Protein AF-X5KBR1-F1 (afdb_monomer_lite)

Foldseek 3Di:
DDDDDDDPDPPPPPPPLDDADADPLQDQFFFLVRQAQFKKWFADDSNHRFKIWIWHWHQQQVPQGTKTWTDAIWGDDPNAIEGDDDPCPDDTDMDRDLDGGRRIGTDDPVNCVVRVHDGGDPCVVVRDDPDDPLVVLLVNLVVCLVSLNLVVSLVSLVVCVVVPVDDLSSLLSNLSSCVSVVVLVSSLVSLVVCVVVVVLLPLSSLLSNLSSCLSVVVLVSLVVSLVSLLPDPDVVSNLSSLLSSLVSCLVVVVLVVSVVSLVVSCVSVVNDDDPSNVSSVVSNVVSVVVD

Organism: NCBI:txid1117645

Sequence (291 aa):
MIKNIIFFATLIGVSLNGQIKLPEDIIFNKNAVDAENHWVIIKPKDTDTDKATLGFVYYDESGGGYSFRYGGELSYSNNELQVLPLDNKGSMMITRIGNFSPFLAILSDQRLKDLKIDVVPSWLKGYSLNLSENEAKLRRASSLNGANRPDLALEILQKLYDKGYRTKDVYFELMFSYNALKQYTNASRIGKEAIAKGFSNNELIVKEAAYTAVHTEDWKTAEELAKLAFDFKNQKNKNEILYNLVYMYFSKGKYDEASKWIEISKNKMGGDTEKTFRNLDAIQAEIIKKK

InterPro domains:
  IPR011990 Tetratricopeptide-like helical domain superfamily [G3DSA:1.25.40.10] (122-281)
  IPR011990 Tetratricopeptide-like helical domain superfamily [SSF48452] (170-263)

Structure (mmCIF, N/CA/C/O backbone):
data_AF-X5KBR1-F1
#
_entry.id   AF-X5KBR1-F1
#
loop_
_atom_site.group_PDB
_atom_site.id
_atom_site.type_symbol
_atom_site.label_atom_id
_atom_site.label_alt_id
_atom_site.label_comp_id
_atom_site.label_asym_id
_atom_site.label_entity_id
_atom_site.label_seq_id
_atom_site.pdbx_PDB_ins_code
_atom_site.Cartn_x
_atom_site.Cartn_y
_atom_site.Cartn_z
_atom_site.occupancy
_atom_site.B_iso_or_equiv
_atom_site.auth_seq_id
_atom_site.auth_comp_id
_atom_site.auth_asym_id
_atom_site.auth_atom_id
_atom_site.pdbx_PDB_model_num
ATOM 1 N N . MET A 1 1 ? 42.236 -23.364 66.872 1.00 40.84 1 MET A N 1
ATOM 2 C CA . MET A 1 1 ? 41.781 -22.177 66.114 1.00 40.84 1 MET A CA 1
ATOM 3 C C . MET A 1 1 ? 40.591 -22.582 65.258 1.00 40.84 1 MET A C 1
ATOM 5 O O . MET A 1 1 ? 40.785 -23.177 64.208 1.00 40.84 1 MET A O 1
ATOM 9 N N . ILE A 1 2 ? 39.370 -22.344 65.738 1.00 35.28 2 ILE A N 1
ATOM 10 C CA . ILE A 1 2 ? 38.137 -22.622 64.989 1.00 35.28 2 ILE A CA 1
ATOM 11 C C . ILE A 1 2 ? 37.828 -21.365 64.171 1.00 35.28 2 ILE A C 1
ATOM 13 O O . ILE A 1 2 ? 37.595 -20.301 64.740 1.00 35.28 2 ILE A O 1
ATOM 17 N N . LYS A 1 3 ? 37.911 -21.461 62.839 1.00 39.44 3 LYS A N 1
ATOM 18 C CA . LYS A 1 3 ? 37.507 -20.385 61.926 1.00 39.44 3 LYS A CA 1
ATOM 19 C C . LYS A 1 3 ? 35.984 -20.418 61.795 1.00 39.44 3 LYS A C 1
ATOM 21 O O . LYS A 1 3 ? 35.447 -21.301 61.135 1.00 39.44 3 LYS A O 1
ATOM 26 N N . ASN A 1 4 ? 35.308 -19.454 62.414 1.00 40.56 4 ASN A N 1
ATOM 27 C CA . ASN A 1 4 ? 33.897 -19.182 62.155 1.00 40.56 4 ASN A CA 1
ATOM 28 C C . ASN A 1 4 ? 33.755 -18.643 60.726 1.00 40.56 4 ASN A C 1
ATOM 30 O O . ASN A 1 4 ? 34.244 -17.557 60.418 1.00 40.56 4 ASN A O 1
ATOM 34 N N . ILE A 1 5 ? 33.103 -19.409 59.854 1.00 49.97 5 ILE A N 1
ATOM 35 C CA . ILE A 1 5 ? 32.672 -18.940 58.537 1.00 49.97 5 ILE A CA 1
ATOM 36 C C . ILE A 1 5 ? 31.296 -18.302 58.732 1.00 49.97 5 ILE A C 1
ATOM 38 O O . ILE A 1 5 ? 30.312 -18.992 58.985 1.00 49.97 5 ILE A O 1
ATOM 42 N N . ILE A 1 6 ? 31.244 -16.973 58.661 1.00 46.69 6 ILE A N 1
ATOM 43 C CA . ILE A 1 6 ? 29.997 -16.206 58.635 1.00 46.69 6 ILE A CA 1
ATOM 44 C C . ILE A 1 6 ? 29.472 -16.255 57.201 1.00 46.69 6 ILE A C 1
ATOM 46 O O . ILE A 1 6 ? 30.112 -15.742 56.283 1.00 46.69 6 ILE A O 1
ATOM 50 N N . PHE A 1 7 ? 28.316 -16.884 57.005 1.00 37.41 7 PHE A N 1
ATOM 51 C CA . PHE A 1 7 ? 27.615 -16.885 55.725 1.00 37.41 7 PHE A CA 1
ATOM 52 C C . PHE A 1 7 ? 26.791 -15.593 55.624 1.00 37.41 7 PHE A C 1
ATOM 54 O O . PHE A 1 7 ? 25.766 -15.446 56.287 1.00 37.41 7 PHE A O 1
ATOM 61 N N . PHE A 1 8 ? 27.256 -14.631 54.826 1.00 42.78 8 PHE A N 1
ATOM 62 C CA . PHE A 1 8 ? 26.463 -13.461 54.451 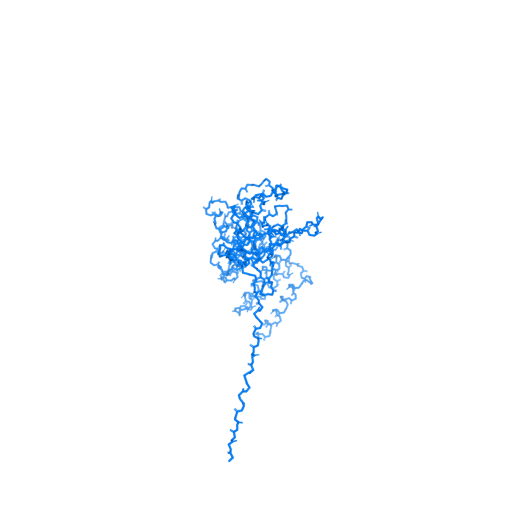1.00 42.78 8 PHE A CA 1
ATOM 63 C C . PHE A 1 8 ? 25.452 -13.891 53.382 1.00 42.78 8 PHE A C 1
ATOM 65 O O . PHE A 1 8 ? 25.801 -14.051 52.214 1.00 42.78 8 PHE A O 1
ATOM 72 N N . ALA A 1 9 ? 24.200 -14.111 53.781 1.00 43.16 9 ALA A N 1
ATOM 73 C CA . ALA A 1 9 ? 23.096 -14.251 52.842 1.00 43.16 9 ALA A CA 1
ATOM 74 C C . ALA A 1 9 ? 22.691 -12.851 52.359 1.00 43.16 9 ALA A C 1
ATOM 76 O O . ALA A 1 9 ? 21.948 -12.134 53.027 1.00 43.16 9 ALA A O 1
ATOM 77 N N . THR A 1 10 ? 23.211 -12.433 51.208 1.00 46.78 10 THR A N 1
ATOM 78 C CA . THR A 1 10 ? 22.719 -11.254 50.495 1.00 46.78 10 THR A CA 1
ATOM 79 C C . THR A 1 10 ? 21.319 -11.559 49.966 1.00 46.78 10 THR A C 1
ATOM 81 O O . THR A 1 10 ? 21.154 -12.319 49.013 1.00 46.78 10 THR A O 1
ATOM 84 N N . LEU A 1 11 ? 20.295 -10.969 50.589 1.00 40.78 11 LEU A N 1
ATOM 85 C CA . LEU A 1 11 ? 18.950 -10.914 50.024 1.00 40.78 11 LEU A CA 1
ATOM 86 C C . LEU A 1 11 ? 19.013 -10.040 48.763 1.00 40.78 11 LEU A C 1
ATOM 88 O O . LEU A 1 11 ? 19.054 -8.813 48.843 1.00 40.78 11 LEU A O 1
ATOM 92 N N . ILE A 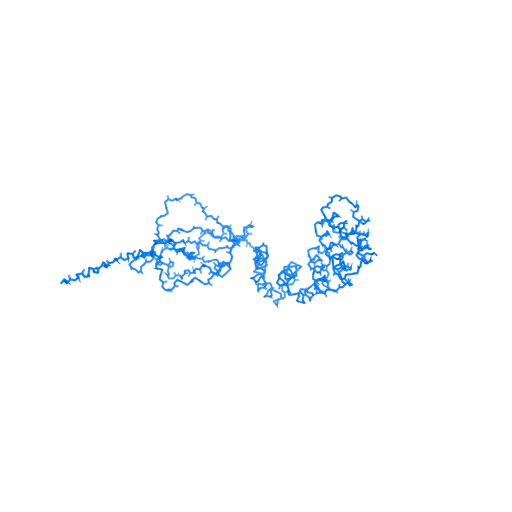1 12 ? 19.056 -10.666 47.589 1.00 49.50 12 ILE A N 1
ATOM 93 C CA . ILE A 1 12 ? 18.838 -9.965 46.324 1.00 49.50 12 ILE A CA 1
ATOM 94 C C . ILE A 1 12 ? 17.336 -9.689 46.255 1.00 49.50 12 ILE A C 1
ATOM 96 O O . ILE A 1 12 ? 16.542 -10.572 45.935 1.00 49.50 12 ILE A O 1
ATOM 100 N N . GLY A 1 13 ? 16.938 -8.471 46.621 1.00 41.31 13 GLY A N 1
ATOM 101 C CA . GLY A 1 13 ? 15.584 -7.986 46.392 1.00 41.31 13 GLY A CA 1
ATOM 102 C C . GLY A 1 13 ? 15.345 -7.876 44.892 1.00 41.31 13 GLY A C 1
ATOM 103 O O . GLY A 1 13 ? 15.750 -6.900 44.268 1.00 41.31 13 GLY A O 1
ATOM 104 N N . VAL A 1 14 ? 14.710 -8.886 44.301 1.00 47.81 14 VAL A N 1
ATOM 105 C CA . VAL A 1 14 ? 14.185 -8.785 42.940 1.00 47.81 14 VAL A CA 1
ATOM 106 C C . VAL A 1 14 ? 12.942 -7.908 43.028 1.00 47.81 14 VAL A C 1
ATOM 108 O O . VAL A 1 14 ? 11.886 -8.354 43.473 1.00 47.81 14 VAL A O 1
ATOM 111 N N . SER A 1 15 ? 13.067 -6.636 42.654 1.00 44.09 15 SER A N 1
ATOM 112 C CA . SER A 1 15 ? 11.904 -5.789 42.411 1.00 44.09 15 SER A CA 1
ATOM 113 C C . SER A 1 15 ? 11.154 -6.370 41.212 1.00 44.09 15 SER A C 1
ATOM 115 O O . SER A 1 15 ? 11.581 -6.220 40.066 1.00 44.09 15 SER A O 1
ATOM 117 N N . LEU A 1 16 ? 10.060 -7.083 41.473 1.00 47.78 16 LEU A N 1
ATOM 118 C CA . LEU A 1 16 ? 9.104 -7.460 40.441 1.00 47.78 16 LEU A CA 1
ATOM 119 C C . LEU A 1 16 ? 8.428 -6.171 39.966 1.00 47.78 16 LEU A C 1
ATOM 121 O O . LEU A 1 16 ? 7.440 -5.734 40.551 1.00 47.78 16 LEU A O 1
ATOM 125 N N . ASN A 1 17 ? 8.977 -5.541 38.928 1.00 49.69 17 ASN A N 1
ATOM 126 C CA . ASN A 1 17 ? 8.236 -4.548 38.158 1.00 49.69 17 ASN A CA 1
ATOM 127 C C . ASN A 1 17 ? 7.093 -5.304 37.473 1.00 49.69 17 ASN A C 1
ATOM 129 O O . ASN A 1 17 ? 7.298 -5.988 36.473 1.00 49.69 17 ASN A O 1
ATOM 133 N N . GLY A 1 18 ? 5.920 -5.299 38.102 1.00 56.41 18 GLY A N 1
ATOM 134 C CA . GLY A 1 18 ? 4.755 -6.015 37.608 1.00 56.41 18 GLY A CA 1
ATOM 135 C C . GLY A 1 18 ? 4.121 -5.259 36.451 1.00 56.41 18 GLY A C 1
ATOM 136 O O . GLY A 1 18 ? 3.624 -4.157 36.652 1.00 56.41 18 GLY A O 1
ATOM 137 N N . GLN A 1 19 ? 4.101 -5.870 35.269 1.00 68.06 19 GLN A N 1
ATOM 138 C CA . GLN A 1 19 ? 3.190 -5.487 34.193 1.00 68.06 19 GLN A CA 1
ATOM 139 C C . GLN A 1 19 ? 1.744 -5.613 34.691 1.00 68.06 19 GLN A C 1
ATOM 141 O O . GLN A 1 19 ? 1.431 -6.547 35.444 1.00 68.06 19 GLN A O 1
ATOM 146 N N . ILE A 1 20 ? 0.857 -4.711 34.261 1.00 77.06 20 ILE A N 1
ATOM 147 C CA . ILE A 1 20 ? -0.579 -4.856 34.525 1.00 77.06 20 ILE A CA 1
ATOM 148 C C . ILE A 1 20 ? -1.055 -6.259 34.103 1.00 77.06 20 ILE A C 1
ATOM 150 O O . ILE A 1 20 ? -0.896 -6.684 32.956 1.00 77.06 20 ILE A O 1
ATOM 154 N N . LYS A 1 21 ? -1.642 -7.007 35.043 1.00 83.25 21 LYS A N 1
ATOM 155 C CA . LYS A 1 21 ? -2.207 -8.336 34.774 1.00 83.25 21 LYS A CA 1
ATOM 156 C C . LYS A 1 21 ? -3.641 -8.191 34.296 1.00 83.25 21 LYS A C 1
ATOM 158 O O . LYS A 1 21 ? -4.534 -8.148 35.123 1.00 83.25 21 LYS A O 1
ATOM 163 N N . LEU A 1 22 ? -3.866 -8.099 32.993 1.00 88.19 22 LEU A N 1
ATOM 164 C CA . LEU A 1 22 ? -5.223 -8.059 32.439 1.00 88.19 22 LEU A CA 1
ATOM 165 C C . LEU A 1 22 ? -5.921 -9.434 32.539 1.00 88.19 22 LEU A C 1
ATOM 167 O O . LEU A 1 22 ? -5.233 -10.450 32.669 1.00 88.19 22 LEU A O 1
ATOM 171 N N . PRO A 1 23 ? -7.268 -9.483 32.480 1.00 88.75 23 PRO A N 1
ATOM 172 C CA . PRO A 1 23 ? -8.008 -10.741 32.394 1.00 88.75 23 PRO A CA 1
ATOM 173 C C . PRO A 1 23 ? -7.534 -11.637 31.242 1.00 88.75 23 PRO A C 1
ATOM 175 O O . PRO A 1 23 ? -7.169 -11.138 30.178 1.00 88.75 23 PRO A O 1
ATOM 178 N N . GLU A 1 24 ? -7.607 -12.958 31.421 1.00 88.44 24 GLU A N 1
ATOM 179 C CA . GLU A 1 24 ? -7.167 -13.936 30.410 1.00 88.44 24 GLU A CA 1
ATOM 180 C C . GLU A 1 24 ? -7.976 -13.871 29.101 1.00 88.44 24 GLU A C 1
ATOM 182 O O . GLU A 1 24 ? -7.464 -14.239 28.045 1.00 88.44 24 GLU A O 1
ATOM 187 N N . ASP A 1 25 ? -9.216 -13.367 29.140 1.00 90.00 25 ASP A N 1
ATOM 188 C CA . ASP A 1 25 ? -10.047 -13.148 27.949 1.00 90.00 25 ASP A CA 1
ATOM 189 C C . ASP A 1 25 ? -9.595 -11.947 27.096 1.00 90.00 25 ASP A C 1
ATOM 191 O O . ASP A 1 25 ? -10.073 -11.776 25.973 1.00 90.00 25 ASP A O 1
ATOM 195 N N . ILE A 1 26 ? -8.641 -11.138 27.575 1.00 92.88 26 ILE A N 1
ATOM 196 C CA . ILE A 1 26 ? -8.043 -10.035 26.815 1.00 92.88 26 ILE A CA 1
ATOM 197 C C . ILE A 1 26 ? -6.859 -10.552 25.989 1.00 92.88 26 ILE A C 1
ATOM 199 O O . ILE A 1 26 ? -5.713 -10.597 26.438 1.00 92.88 26 ILE A O 1
ATOM 203 N N . ILE A 1 27 ? -7.142 -10.924 24.739 1.00 94.31 27 ILE A N 1
ATOM 204 C CA . ILE A 1 27 ? -6.165 -11.540 23.833 1.00 94.31 27 ILE A CA 1
ATOM 205 C C . ILE A 1 27 ? -5.637 -10.516 22.819 1.00 94.31 27 ILE A C 1
ATOM 207 O O . ILE A 1 27 ? -6.359 -10.069 21.927 1.00 94.31 27 ILE A O 1
ATOM 211 N N . PHE A 1 28 ? -4.344 -10.191 22.905 1.00 94.69 28 PHE A N 1
ATOM 212 C CA . PHE A 1 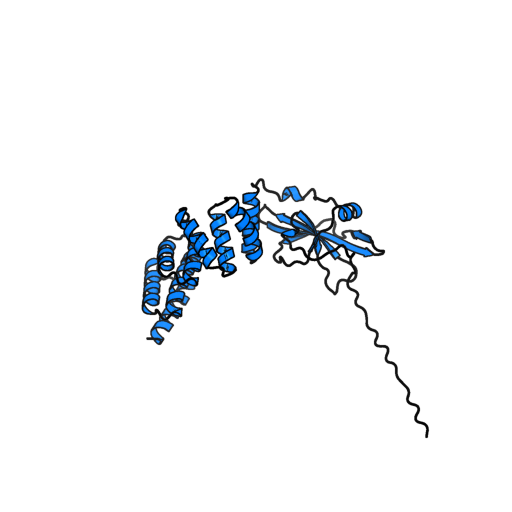28 ? -3.661 -9.270 21.987 1.00 94.69 28 PHE A CA 1
ATOM 213 C C . PHE A 1 28 ? -3.187 -9.975 20.714 1.00 94.69 28 PHE A C 1
ATOM 215 O O . PHE A 1 28 ? -2.007 -10.294 20.568 1.00 94.69 28 PHE A O 1
ATOM 222 N N . ASN A 1 29 ? -4.116 -10.247 19.801 1.00 94.69 29 ASN A N 1
ATOM 223 C CA . ASN A 1 29 ? -3.827 -10.902 18.522 1.00 94.69 29 ASN A CA 1
ATOM 224 C C . ASN A 1 29 ? -4.474 -10.215 17.312 1.00 94.69 29 ASN A C 1
ATOM 226 O O . ASN A 1 29 ? -4.453 -10.775 16.216 1.00 94.69 29 ASN A O 1
ATOM 230 N N . LYS A 1 30 ? -5.059 -9.027 17.500 1.00 95.94 30 LYS A N 1
ATOM 231 C CA . LYS A 1 30 ? -5.765 -8.286 16.452 1.00 95.94 30 LYS A CA 1
ATOM 232 C C . LYS A 1 30 ? -4.946 -7.103 15.973 1.00 95.94 30 LYS A C 1
ATOM 234 O O . LYS A 1 30 ? -4.289 -6.424 16.766 1.00 95.94 30 LYS A O 1
ATOM 239 N N . ASN A 1 31 ? -4.984 -6.861 14.669 1.00 94.25 31 ASN A N 1
ATOM 240 C CA . ASN A 1 31 ? -4.496 -5.624 14.070 1.00 94.25 31 ASN A CA 1
ATOM 241 C C . ASN A 1 31 ? -5.657 -4.627 13.865 1.00 94.25 31 ASN A C 1
ATOM 243 O O . ASN A 1 31 ? -6.807 -4.910 14.194 1.00 94.25 31 ASN A O 1
ATOM 247 N N . ALA A 1 32 ? -5.361 -3.444 13.325 1.00 94.00 32 ALA A N 1
ATOM 248 C CA . ALA A 1 32 ? -6.365 -2.395 13.136 1.00 94.00 32 ALA A CA 1
ATOM 249 C C . ALA A 1 32 ? -7.431 -2.700 12.066 1.00 94.00 32 ALA A C 1
ATOM 251 O O . ALA A 1 32 ? -8.523 -2.148 12.146 1.00 94.00 32 ALA A O 1
ATOM 252 N N . VAL A 1 33 ? -7.139 -3.565 11.090 1.00 94.94 33 VAL A N 1
ATOM 253 C CA . VAL A 1 33 ? -8.134 -4.038 10.113 1.00 94.94 33 VAL A CA 1
ATOM 254 C C . VAL A 1 33 ? -9.114 -4.984 10.801 1.00 94.94 33 VAL A C 1
ATOM 256 O O . VAL A 1 33 ? -10.321 -4.810 10.668 1.00 94.94 33 VAL A O 1
ATOM 259 N N . ASP A 1 34 ? -8.608 -5.931 11.597 1.00 95.31 34 ASP A N 1
ATOM 260 C CA . ASP A 1 34 ? -9.454 -6.857 12.363 1.00 95.31 34 ASP A CA 1
ATOM 261 C C . ASP A 1 34 ? -10.330 -6.124 13.389 1.00 95.31 34 ASP A C 1
ATOM 263 O O . ASP A 1 34 ? -11.445 -6.546 13.684 1.00 95.31 34 ASP A O 1
ATOM 267 N N . ALA A 1 35 ? -9.793 -5.042 13.956 1.00 96.44 35 ALA A N 1
ATOM 268 C CA . ALA A 1 35 ? -10.435 -4.230 14.978 1.00 96.44 35 ALA A CA 1
ATOM 269 C C . ALA A 1 35 ? -11.308 -3.096 14.419 1.00 96.44 35 ALA A C 1
ATOM 271 O O . ALA A 1 35 ? -11.814 -2.289 15.199 1.00 96.44 35 ALA A O 1
ATOM 272 N N . GLU A 1 36 ? -11.488 -2.992 13.098 1.00 95.75 36 GLU A N 1
ATOM 273 C CA . GLU A 1 36 ? -12.316 -1.936 12.512 1.00 95.75 36 GLU A CA 1
ATOM 274 C C . GLU A 1 36 ? -13.731 -1.963 13.114 1.00 95.75 36 GLU A C 1
ATOM 276 O O . GLU A 1 36 ? -14.382 -3.005 13.153 1.00 95.75 36 GLU A O 1
ATOM 281 N N . ASN A 1 37 ? -14.201 -0.805 13.578 1.00 96.25 37 ASN A N 1
ATOM 282 C CA . ASN A 1 37 ? -15.478 -0.593 14.261 1.00 96.25 37 ASN A CA 1
ATOM 283 C C . ASN A 1 37 ? -15.617 -1.299 15.619 1.00 96.25 37 ASN A C 1
ATOM 285 O O . ASN A 1 37 ? -16.729 -1.644 16.013 1.00 96.25 37 ASN A O 1
ATOM 289 N N . HIS A 1 38 ? -14.512 -1.470 16.348 1.00 98.00 38 HIS A N 1
ATOM 290 C CA . HIS A 1 38 ? -14.522 -2.049 17.689 1.00 98.00 38 HIS A CA 1
ATOM 291 C C . HIS A 1 38 ? -13.778 -1.187 18.711 1.00 98.00 38 HIS A C 1
ATOM 293 O O . HIS A 1 38 ? -12.807 -0.483 18.408 1.00 98.00 38 HIS A O 1
ATOM 299 N N . TRP A 1 39 ? -14.216 -1.305 19.964 1.00 97.69 39 TRP A N 1
ATOM 300 C CA . TRP A 1 39 ? -13.440 -0.891 21.124 1.00 97.69 39 TRP A CA 1
ATOM 301 C C . TRP A 1 39 ? -12.309 -1.883 21.380 1.00 97.69 39 TRP A C 1
ATOM 303 O O . TRP A 1 39 ? -12.515 -3.100 21.386 1.00 97.69 39 TRP A O 1
ATOM 313 N N . VAL A 1 40 ? -11.116 -1.353 21.622 1.00 97.31 40 VAL A N 1
ATOM 314 C CA . VAL A 1 40 ? -9.907 -2.137 21.841 1.00 97.31 40 VAL A CA 1
ATOM 315 C C . VAL A 1 40 ? -9.109 -1.650 23.034 1.00 97.31 40 VAL A C 1
ATOM 317 O O . VAL A 1 40 ? -9.118 -0.465 23.373 1.00 97.31 40 VAL A O 1
ATOM 320 N N . ILE A 1 41 ? -8.344 -2.578 23.598 1.00 95.25 41 ILE A N 1
ATOM 321 C CA . ILE A 1 41 ? -7.206 -2.283 24.459 1.00 95.25 41 ILE A CA 1
ATOM 322 C C . ILE A 1 41 ? -5.935 -2.357 23.610 1.00 95.25 41 ILE A C 1
ATOM 324 O O . ILE A 1 41 ? -5.739 -3.320 22.861 1.00 95.25 41 ILE A O 1
ATOM 328 N N . ILE A 1 42 ? -5.064 -1.355 23.732 1.00 92.94 42 ILE A N 1
ATOM 329 C CA . ILE A 1 42 ? -3.701 -1.420 23.190 1.00 92.94 42 ILE A CA 1
ATOM 330 C C . ILE A 1 42 ? -2.835 -2.190 24.183 1.00 92.94 42 ILE A C 1
ATOM 332 O O . ILE A 1 42 ? -2.872 -1.897 25.377 1.00 92.94 42 ILE A O 1
ATOM 336 N N . LYS A 1 43 ? -2.045 -3.153 23.694 1.00 91.06 43 LYS A N 1
ATOM 337 C CA . LYS A 1 43 ? -1.119 -3.925 24.528 1.00 91.06 43 LYS A CA 1
ATOM 338 C C . LYS A 1 43 ? -0.271 -2.984 25.404 1.00 91.06 43 LYS A C 1
ATOM 340 O O . LYS A 1 43 ? 0.492 -2.194 24.840 1.00 91.06 43 LYS A O 1
ATOM 345 N N . PRO A 1 44 ? -0.377 -3.079 26.742 1.00 89.44 44 PRO A N 1
ATOM 346 C CA . PRO A 1 44 ? 0.432 -2.274 27.648 1.00 89.44 44 PRO A CA 1
ATOM 347 C C . PRO A 1 44 ? 1.920 -2.563 27.456 1.00 89.44 44 PRO A C 1
ATOM 349 O O . PRO A 1 44 ? 2.314 -3.693 27.143 1.00 89.44 44 PRO A O 1
ATOM 352 N N . LYS A 1 45 ? 2.757 -1.549 27.658 1.00 86.06 45 LYS A N 1
ATOM 353 C CA . LYS A 1 45 ? 4.207 -1.731 27.724 1.00 86.06 45 LYS A CA 1
ATOM 354 C C . LYS A 1 45 ? 4.570 -2.457 29.014 1.00 86.06 45 LYS A C 1
ATOM 356 O O . LYS A 1 45 ? 3.833 -2.419 29.994 1.00 86.06 45 LYS A O 1
ATOM 361 N N . ASP A 1 46 ? 5.755 -3.054 29.050 1.00 81.31 46 ASP A N 1
ATOM 362 C CA . ASP A 1 46 ? 6.250 -3.737 30.254 1.00 81.31 46 ASP A CA 1
ATOM 363 C C . ASP A 1 46 ? 6.458 -2.772 31.438 1.00 81.31 46 ASP A C 1
ATOM 365 O O . ASP A 1 46 ? 6.520 -3.193 32.589 1.00 81.31 46 ASP A O 1
ATOM 369 N N . THR A 1 47 ? 6.550 -1.467 31.158 1.00 78.62 47 THR A N 1
ATOM 370 C CA . THR A 1 47 ? 6.636 -0.392 32.156 1.00 78.62 47 THR A CA 1
ATOM 371 C C . THR A 1 47 ? 5.285 0.043 32.716 1.00 78.62 47 THR A C 1
ATOM 373 O O . THR A 1 47 ? 5.264 0.797 33.685 1.00 78.62 47 THR A O 1
ATOM 376 N N . ASP A 1 48 ? 4.176 -0.371 32.102 1.00 79.94 48 ASP A N 1
ATOM 377 C CA . ASP A 1 48 ? 2.835 0.043 32.507 1.00 79.94 48 ASP A CA 1
ATOM 378 C C . ASP A 1 48 ? 2.340 -0.899 33.611 1.00 79.94 48 ASP A C 1
ATOM 380 O O . ASP A 1 48 ? 2.162 -2.105 33.404 1.00 79.94 48 ASP A O 1
ATOM 384 N N . THR A 1 49 ? 2.153 -0.352 34.811 1.00 77.00 49 THR A N 1
ATOM 385 C CA . THR A 1 49 ? 1.923 -1.154 36.022 1.00 77.00 49 THR A CA 1
ATOM 386 C C . THR A 1 49 ? 0.467 -1.156 36.486 1.00 77.00 49 THR A C 1
ATOM 388 O O . THR A 1 49 ? 0.053 -2.092 37.168 1.00 77.00 49 THR A O 1
ATOM 391 N N . ASP A 1 50 ? -0.330 -0.154 36.108 1.00 79.88 50 ASP A N 1
ATOM 392 C CA . ASP A 1 50 ? -1.672 0.064 36.664 1.00 79.88 50 ASP A CA 1
ATOM 393 C C . ASP A 1 50 ? -2.757 0.419 35.634 1.00 79.88 50 ASP A C 1
ATOM 395 O O . ASP A 1 50 ? -3.947 0.363 35.964 1.00 79.88 50 ASP A O 1
ATOM 399 N N . LYS A 1 51 ? -2.379 0.766 34.397 1.00 87.38 51 LYS A N 1
ATOM 400 C CA . LYS A 1 51 ? -3.306 1.281 33.379 1.00 87.38 51 LYS A CA 1
ATOM 401 C C . LYS A 1 51 ? -3.120 0.622 32.019 1.00 87.38 51 LYS A C 1
ATOM 403 O O . LYS A 1 51 ? -2.012 0.261 31.631 1.00 87.38 51 LYS A O 1
ATOM 408 N N . ALA A 1 52 ? -4.223 0.501 31.289 1.00 91.06 52 ALA A N 1
ATOM 409 C CA . ALA A 1 52 ? -4.247 0.079 29.899 1.00 91.06 52 ALA A CA 1
ATOM 410 C C . ALA A 1 52 ? -5.079 1.050 29.056 1.00 91.06 52 ALA A C 1
ATOM 412 O O . ALA A 1 52 ? -6.194 1.415 29.427 1.00 91.06 52 ALA A O 1
ATOM 413 N N . THR A 1 53 ? -4.566 1.410 27.884 1.00 92.25 53 THR A N 1
ATOM 414 C CA . THR A 1 53 ? -5.229 2.371 27.003 1.00 92.25 53 THR A CA 1
ATOM 415 C C . THR A 1 53 ? -6.415 1.743 26.279 1.00 92.25 53 THR A C 1
ATOM 417 O O . THR A 1 53 ? -6.258 0.775 25.531 1.00 92.25 53 THR A O 1
ATOM 420 N N . LEU A 1 54 ? -7.589 2.349 26.455 1.00 94.06 54 LEU A N 1
ATOM 421 C CA . LEU A 1 54 ? -8.827 2.045 25.746 1.00 94.06 54 LEU A CA 1
ATOM 422 C C . LEU A 1 54 ? -9.021 3.021 24.583 1.00 94.06 54 LEU A C 1
ATOM 424 O O . LEU A 1 54 ? -8.809 4.230 24.705 1.00 94.06 54 LEU A O 1
ATOM 428 N N . GLY A 1 55 ? -9.525 2.525 23.461 1.00 95.00 55 GLY A N 1
ATOM 429 C CA . GLY A 1 55 ? -10.056 3.390 22.415 1.00 95.00 55 GLY A CA 1
ATOM 430 C C . GLY A 1 55 ? -10.825 2.638 21.350 1.00 95.00 55 GLY A C 1
ATOM 431 O O . GLY A 1 55 ? -11.000 1.428 21.432 1.00 95.00 55 GLY A O 1
ATOM 432 N N . PHE A 1 56 ? -11.311 3.375 20.362 1.00 96.38 56 PHE A N 1
ATOM 433 C CA . PHE A 1 56 ? -12.122 2.844 19.276 1.00 96.38 56 PHE A CA 1
ATOM 434 C C . PHE A 1 56 ? -11.349 2.915 17.964 1.00 96.38 56 PHE A C 1
ATOM 436 O O . PHE A 1 56 ? -10.866 3.988 17.584 1.00 96.38 56 PHE A O 1
ATOM 443 N N . VAL A 1 57 ? -11.245 1.786 17.267 1.00 97.06 57 VAL A N 1
ATOM 444 C CA . VAL A 1 57 ? -10.631 1.716 15.939 1.00 97.06 57 VAL A CA 1
ATOM 445 C C . VAL A 1 57 ? -11.719 1.827 14.884 1.00 97.06 57 VAL A C 1
ATOM 447 O O . VAL A 1 57 ? -12.726 1.131 14.937 1.00 97.06 57 VAL A O 1
ATOM 450 N N . TYR A 1 58 ? -11.528 2.711 13.913 1.00 96.25 58 TYR A N 1
ATOM 451 C CA . TYR A 1 58 ? -12.473 2.928 12.823 1.00 96.25 58 TYR A CA 1
ATOM 452 C C . TYR A 1 58 ? -11.753 3.364 11.555 1.00 96.25 58 TYR A C 1
ATOM 454 O O . TYR A 1 58 ? -10.601 3.801 11.589 1.00 96.25 58 TYR A O 1
ATOM 462 N N . TYR A 1 59 ? -12.450 3.267 10.429 1.00 95.81 59 TYR A N 1
ATOM 463 C CA . TYR A 1 59 ? -11.995 3.841 9.176 1.00 95.81 59 TYR A CA 1
ATOM 464 C C . TYR A 1 59 ? -12.691 5.187 8.947 1.00 95.81 59 TYR A C 1
ATOM 466 O O . TYR A 1 59 ? -13.916 5.262 8.893 1.00 95.81 59 TYR A O 1
ATOM 474 N N . ASP A 1 60 ? -11.908 6.257 8.838 1.00 94.31 60 ASP A N 1
ATOM 475 C CA . ASP A 1 60 ? -12.400 7.601 8.546 1.00 94.31 60 ASP A CA 1
ATOM 476 C C . ASP A 1 60 ? -12.557 7.793 7.032 1.00 94.31 60 ASP A C 1
ATOM 478 O O . ASP A 1 60 ? -11.587 8.061 6.310 1.00 94.31 60 ASP A O 1
ATOM 482 N N . GLU A 1 61 ? -13.796 7.675 6.553 1.00 91.88 61 GLU A N 1
ATOM 483 C CA . GLU A 1 61 ? -14.118 7.788 5.131 1.00 91.88 61 GLU A CA 1
ATOM 484 C C . GLU A 1 61 ? -13.935 9.212 4.581 1.00 91.88 61 GLU A C 1
ATOM 486 O O . GLU A 1 61 ? -13.802 9.377 3.365 1.00 91.88 61 GLU A O 1
ATOM 491 N N . SER A 1 62 ? -13.854 10.240 5.440 1.00 85.38 62 SER A N 1
ATOM 492 C CA . SER A 1 62 ? -13.676 11.648 5.037 1.00 85.38 62 SER A CA 1
ATOM 493 C C . SER A 1 62 ? -12.270 11.978 4.507 1.00 85.38 62 SER A C 1
ATOM 495 O O . SER A 1 62 ? -11.970 13.127 4.187 1.00 85.38 62 SER A O 1
ATOM 497 N N . GLY A 1 63 ? -11.416 10.959 4.362 1.00 79.12 63 GLY A N 1
ATOM 498 C CA . GLY A 1 63 ? -10.039 11.064 3.872 1.00 79.12 63 GLY A CA 1
ATOM 499 C C . GLY A 1 63 ? -8.991 10.766 4.940 1.00 79.12 63 GLY A C 1
ATOM 500 O O . GLY A 1 63 ? -7.800 10.932 4.694 1.00 79.12 63 GLY A O 1
ATOM 501 N N . GLY A 1 64 ? -9.420 10.333 6.125 1.00 82.88 64 GLY A N 1
ATOM 502 C CA . GLY A 1 64 ? -8.527 10.063 7.239 1.00 82.88 64 GLY A CA 1
ATOM 503 C C . GLY A 1 64 ? -7.926 8.660 7.277 1.00 82.88 64 GLY A C 1
ATOM 504 O O . GLY A 1 64 ? -6.820 8.496 7.790 1.00 82.88 64 GLY A O 1
ATOM 505 N N . GLY A 1 65 ? -8.634 7.658 6.749 1.00 92.81 65 GLY A N 1
ATOM 506 C CA . GLY A 1 65 ? -8.207 6.258 6.794 1.00 92.81 65 GLY A CA 1
ATOM 507 C C . GLY A 1 65 ? -8.313 5.631 8.190 1.00 92.81 65 GLY A C 1
ATOM 508 O O . GLY A 1 65 ? -9.047 6.114 9.058 1.00 92.81 65 GLY A O 1
ATOM 509 N N . TYR A 1 66 ? -7.585 4.535 8.421 1.00 95.38 66 TYR A N 1
ATOM 510 C CA . TYR A 1 66 ? -7.596 3.829 9.707 1.00 95.38 66 TYR A CA 1
ATOM 511 C C . TYR A 1 66 ? -7.163 4.735 10.861 1.00 95.38 66 TYR A C 1
ATOM 513 O O . TYR A 1 66 ? -6.112 5.378 10.829 1.00 95.38 66 TYR A O 1
ATOM 521 N N . SER A 1 67 ? -7.996 4.784 11.893 1.00 95.31 67 SER A N 1
ATOM 522 C CA . SER A 1 67 ? -7.915 5.771 12.961 1.00 95.31 67 SER A CA 1
ATOM 523 C C . SER A 1 67 ? -8.236 5.149 14.306 1.00 95.31 67 SER A C 1
ATOM 525 O O . SER A 1 67 ? -9.116 4.302 14.422 1.00 95.31 67 SER A O 1
ATOM 527 N N . PHE A 1 68 ? -7.527 5.609 15.328 1.00 95.12 68 PHE A N 1
ATOM 528 C CA . PHE A 1 68 ? -7.764 5.273 16.721 1.00 95.12 68 PHE A CA 1
ATOM 529 C C . PHE A 1 68 ? -8.273 6.521 17.435 1.00 95.12 68 PHE A C 1
ATOM 531 O O . PHE A 1 68 ? -7.587 7.546 17.460 1.00 95.12 68 PHE A O 1
ATOM 538 N N . ARG A 1 69 ? -9.474 6.453 18.008 1.00 94.19 69 ARG A N 1
ATOM 539 C CA . ARG A 1 69 ? -10.000 7.495 18.892 1.00 94.19 69 ARG A CA 1
ATOM 540 C C . ARG A 1 69 ? -9.837 7.053 20.336 1.00 94.19 69 ARG A C 1
ATOM 542 O O . ARG A 1 69 ? -10.388 6.030 20.731 1.00 94.19 69 ARG A O 1
ATOM 549 N N . TYR A 1 70 ? -9.103 7.841 21.109 1.00 92.69 70 TYR A N 1
ATOM 550 C CA . TYR A 1 70 ? -8.871 7.576 22.522 1.00 92.69 70 TYR A CA 1
ATOM 551 C C . TYR A 1 70 ? -10.190 7.548 23.305 1.00 92.69 70 TYR A C 1
ATOM 553 O O . TYR A 1 70 ? -11.034 8.436 23.152 1.00 92.69 70 TYR A O 1
ATOM 561 N N . GLY A 1 71 ? -10.357 6.504 24.117 1.00 90.31 71 GLY A N 1
ATOM 562 C CA . GLY A 1 71 ? -11.529 6.251 24.955 1.00 90.31 71 GLY A CA 1
ATOM 563 C C . GLY A 1 71 ? -11.300 6.474 26.443 1.00 90.31 71 GLY A C 1
ATOM 564 O O . GLY A 1 71 ? -12.272 6.598 27.182 1.00 90.31 71 GLY A O 1
ATOM 565 N N . GLY A 1 72 ? -10.039 6.523 26.870 1.00 90.25 72 GLY A N 1
ATOM 566 C CA . GLY A 1 72 ? -9.640 6.620 28.269 1.00 90.25 72 GLY A CA 1
ATOM 567 C C . GLY A 1 72 ? -8.630 5.555 28.659 1.00 90.25 72 GLY A C 1
ATOM 568 O O . GLY A 1 72 ? -8.087 4.841 27.817 1.00 90.25 72 GLY A O 1
ATOM 569 N N . GLU A 1 73 ? -8.399 5.454 29.960 1.00 90.94 73 GLU A N 1
ATOM 570 C CA . GLU A 1 73 ? -7.598 4.392 30.555 1.00 90.94 73 GLU A CA 1
ATOM 571 C C . GLU A 1 73 ? -8.509 3.420 31.301 1.00 90.94 73 GLU A C 1
ATOM 573 O O . GLU A 1 73 ? -9.506 3.813 31.913 1.00 90.94 73 GLU A O 1
ATOM 578 N N . LEU A 1 74 ? -8.131 2.151 31.283 1.00 91.06 74 LEU A N 1
ATOM 579 C CA . LEU A 1 74 ? -8.696 1.109 32.119 1.00 91.06 74 LEU A CA 1
ATOM 580 C C . LEU A 1 74 ? -7.719 0.794 33.241 1.00 91.06 74 LEU A C 1
ATOM 582 O O . LEU A 1 74 ? -6.530 0.609 32.986 1.00 91.06 74 LEU A O 1
ATOM 586 N N . SER A 1 75 ? -8.223 0.676 34.463 1.00 90.31 75 SER A N 1
ATOM 587 C CA . SER A 1 75 ? -7.519 -0.021 35.534 1.00 90.31 75 SER A CA 1
ATOM 588 C C . SER A 1 75 ? -8.076 -1.431 35.675 1.00 90.31 75 SER A C 1
ATOM 590 O O . SER A 1 75 ? -9.232 -1.707 35.337 1.00 90.31 75 SER A O 1
ATOM 592 N N . TYR A 1 76 ? -7.245 -2.335 36.185 1.00 87.75 76 TYR A N 1
ATOM 593 C CA . TYR A 1 76 ? -7.675 -3.672 36.557 1.00 87.75 76 TYR A CA 1
ATOM 594 C C . TYR A 1 76 ? -7.321 -3.949 38.010 1.00 87.75 76 TYR A C 1
ATOM 596 O O . TYR A 1 76 ? -6.151 -3.950 38.391 1.00 87.75 76 TYR A O 1
ATOM 604 N N . SER A 1 77 ? -8.343 -4.178 38.829 1.00 82.75 77 SER A N 1
ATOM 605 C CA . SER A 1 77 ? -8.185 -4.483 40.249 1.00 82.75 77 SER A CA 1
ATOM 606 C C . SER A 1 77 ? -9.318 -5.391 40.707 1.00 82.75 77 SER A C 1
ATOM 608 O O . SER A 1 77 ? -10.409 -5.333 40.151 1.00 82.75 77 SER A O 1
ATOM 610 N N . ASN A 1 78 ? -9.068 -6.252 41.696 1.00 81.50 78 ASN A N 1
ATOM 611 C CA . ASN A 1 78 ? -10.087 -7.151 42.258 1.00 81.50 78 ASN A CA 1
ATOM 612 C C . ASN A 1 78 ? -10.831 -8.001 41.209 1.00 81.50 78 ASN A C 1
ATOM 614 O O . ASN A 1 78 ? -12.003 -8.313 41.377 1.00 81.50 78 ASN A O 1
ATOM 618 N N . ASN A 1 79 ? -10.134 -8.393 40.139 1.00 79.81 79 ASN A N 1
ATOM 619 C CA . ASN A 1 79 ? -10.692 -9.150 39.017 1.00 79.81 79 ASN A CA 1
ATOM 620 C C . ASN A 1 79 ? -11.744 -8.393 38.174 1.00 79.81 79 ASN A C 1
ATOM 622 O O . ASN A 1 79 ? -12.499 -9.004 37.418 1.00 79.81 79 ASN A O 1
ATOM 626 N N . GLU A 1 80 ? -11.761 -7.062 38.264 1.00 85.88 80 GLU A N 1
ATOM 627 C CA . GLU A 1 80 ? -12.678 -6.181 37.545 1.00 85.88 80 GLU A CA 1
ATOM 628 C C . GLU A 1 80 ? -11.920 -5.113 36.750 1.00 85.88 80 GLU A C 1
ATOM 630 O O . GLU A 1 80 ? -10.985 -4.475 37.244 1.00 85.88 80 GLU A O 1
ATOM 635 N N . LEU A 1 81 ? -12.343 -4.911 35.498 1.00 89.62 81 LEU A N 1
ATOM 636 C CA . LEU A 1 81 ? -11.912 -3.777 34.682 1.00 89.62 81 LEU A CA 1
ATOM 637 C C . LEU A 1 81 ? -12.779 -2.567 35.015 1.00 89.62 81 LEU A C 1
ATOM 639 O O . LEU A 1 81 ? -14.003 -2.678 35.072 1.00 89.62 81 LEU A O 1
ATOM 643 N N . GLN A 1 82 ? -12.150 -1.409 35.187 1.00 90.44 82 GLN A N 1
ATOM 644 C CA . GLN A 1 82 ? -12.845 -0.157 35.469 1.00 90.44 82 GLN A CA 1
ATOM 645 C C . GLN A 1 82 ? -12.323 0.954 34.561 1.00 90.44 82 GLN A C 1
ATOM 647 O O . GLN A 1 82 ? -11.118 1.085 34.354 1.00 90.44 82 GLN A O 1
ATOM 652 N N . VAL A 1 83 ? -13.235 1.770 34.026 1.00 89.25 83 VAL A N 1
ATOM 653 C CA . VAL A 1 83 ? -12.874 2.976 33.270 1.00 89.25 83 VAL A CA 1
ATOM 654 C C . VAL A 1 83 ? -12.442 4.056 34.249 1.00 89.25 83 VAL A C 1
ATOM 656 O O . VAL A 1 83 ? -13.204 4.435 35.141 1.00 89.25 83 VAL A O 1
ATOM 659 N N . LEU A 1 84 ? -11.231 4.574 34.071 1.00 85.75 84 LEU A N 1
ATOM 660 C CA . LEU A 1 84 ? -10.753 5.702 34.852 1.00 85.75 84 LEU A CA 1
ATOM 661 C C . LEU A 1 84 ? -11.405 7.006 34.363 1.00 85.75 84 LEU A C 1
ATOM 663 O O . LEU A 1 84 ? -11.577 7.195 33.154 1.00 85.75 84 LEU A O 1
ATOM 667 N N . PRO A 1 85 ? -11.759 7.933 35.273 1.00 74.38 85 PRO A N 1
ATOM 668 C CA . PRO A 1 85 ? -12.258 9.243 34.884 1.00 74.38 85 PRO A CA 1
ATOM 669 C C . PRO A 1 85 ? -11.263 9.960 33.966 1.00 74.38 85 PRO A C 1
ATOM 671 O O . PRO A 1 85 ? -10.076 10.051 34.268 1.00 74.38 85 PRO A O 1
ATOM 674 N N . LEU A 1 86 ? -11.754 10.497 32.850 1.00 69.19 86 LEU A N 1
ATOM 675 C CA . LEU A 1 86 ? -10.959 11.369 31.991 1.00 69.19 86 LEU A CA 1
ATOM 676 C C . LEU A 1 86 ? -10.767 12.722 32.688 1.00 69.19 86 LEU A C 1
ATOM 678 O O . LEU A 1 86 ? -11.730 13.479 32.836 1.00 69.19 86 LEU A O 1
ATOM 682 N N . ASP A 1 87 ? -9.526 13.056 33.049 1.00 63.81 87 ASP A N 1
ATOM 683 C CA . ASP A 1 87 ? -9.173 14.375 33.602 1.00 63.81 87 ASP A CA 1
ATOM 684 C C . ASP A 1 87 ? -9.447 15.514 32.604 1.00 63.81 87 ASP A C 1
ATOM 686 O O . ASP A 1 87 ? -9.683 16.660 32.984 1.00 63.81 87 ASP A O 1
ATOM 690 N N . ASN A 1 88 ? -9.467 15.198 31.305 1.00 57.53 88 ASN A N 1
ATOM 691 C CA . ASN A 1 88 ? -9.547 16.170 30.223 1.00 57.53 88 ASN A CA 1
ATOM 692 C C . ASN A 1 88 ? -10.863 16.030 29.443 1.00 57.53 88 ASN A C 1
ATOM 694 O O . ASN A 1 88 ? -10.922 15.453 28.360 1.00 57.53 88 ASN A O 1
ATOM 698 N N . LYS A 1 89 ? -11.954 16.574 29.994 1.00 55.53 89 LYS A N 1
ATOM 699 C CA . LYS A 1 89 ? -13.313 16.478 29.418 1.00 55.53 89 LYS A CA 1
ATOM 700 C C . LYS A 1 89 ? -13.520 17.226 28.083 1.00 55.53 89 LYS A C 1
ATOM 702 O O . LYS A 1 89 ? -14.644 17.256 27.590 1.00 55.53 89 LYS A O 1
ATOM 707 N N . GLY A 1 90 ? -12.484 17.844 27.502 1.00 54.88 90 GLY A N 1
ATOM 708 C CA . GLY A 1 90 ? -12.625 18.784 26.381 1.00 54.88 90 GLY A CA 1
ATOM 709 C C . GLY A 1 90 ? -11.869 18.466 25.086 1.00 54.88 90 GLY A C 1
ATOM 710 O O . GLY A 1 90 ? -12.226 19.028 24.054 1.00 54.88 90 GLY A O 1
ATOM 711 N N . SER A 1 91 ? -10.851 17.597 25.085 1.00 63.56 91 SER A N 1
ATOM 712 C CA . SER A 1 91 ? -10.035 17.351 23.885 1.00 63.56 91 SER A CA 1
ATOM 713 C C . SER A 1 91 ? -10.308 15.978 23.270 1.00 63.56 91 SER A C 1
ATOM 715 O O . SER A 1 91 ? -10.124 14.930 23.883 1.00 63.56 91 SER A O 1
ATOM 717 N N . MET A 1 92 ? -10.753 15.981 22.013 1.00 78.19 92 MET A N 1
ATOM 718 C CA . MET A 1 92 ? -10.878 14.764 21.218 1.00 78.19 92 MET A CA 1
ATOM 719 C C . MET A 1 92 ? -9.487 14.346 20.731 1.00 78.19 92 MET A C 1
ATOM 721 O O . MET A 1 92 ? -8.891 15.034 19.906 1.00 78.19 92 MET A O 1
ATOM 725 N N . MET A 1 93 ? -8.972 13.222 21.231 1.00 89.31 93 MET A N 1
ATOM 726 C CA . MET A 1 93 ? -7.683 12.677 20.797 1.00 89.31 93 MET A CA 1
ATOM 727 C C . MET A 1 93 ? -7.904 11.579 19.752 1.00 89.31 93 MET A C 1
ATOM 729 O O . MET A 1 93 ? -8.410 10.498 20.061 1.00 89.31 93 MET A O 1
ATOM 733 N N . ILE A 1 94 ? -7.547 11.878 18.501 1.00 92.06 94 ILE A N 1
ATOM 734 C CA . ILE A 1 94 ? -7.588 10.939 17.374 1.00 92.06 94 ILE A CA 1
ATOM 735 C C . ILE A 1 94 ? -6.180 10.811 16.799 1.00 92.06 94 ILE A C 1
ATOM 737 O O . ILE A 1 94 ? -5.545 11.813 16.479 1.00 92.06 94 ILE A O 1
ATOM 741 N N . THR A 1 95 ? -5.735 9.573 16.606 1.00 92.12 95 THR A N 1
ATOM 742 C CA . THR A 1 95 ? -4.447 9.245 15.990 1.00 92.12 95 THR A CA 1
ATOM 743 C C . THR A 1 95 ? -4.676 8.421 14.729 1.00 92.12 95 THR A C 1
ATOM 745 O O . THR A 1 95 ? -5.464 7.474 14.735 1.00 92.12 95 THR A O 1
ATOM 748 N N . ARG A 1 96 ? -3.975 8.755 13.638 1.00 92.62 96 ARG A N 1
ATOM 749 C CA . ARG A 1 96 ? -3.973 7.930 12.421 1.00 92.62 96 ARG A CA 1
ATOM 750 C C . ARG A 1 96 ? -3.117 6.691 12.640 1.00 92.62 96 ARG A C 1
ATOM 752 O O . ARG A 1 96 ? -1.989 6.782 13.125 1.00 92.62 96 ARG A O 1
ATOM 759 N N . ILE A 1 97 ? -3.654 5.534 12.286 1.00 91.56 97 ILE A N 1
ATOM 760 C CA . ILE A 1 97 ? -2.969 4.262 12.473 1.00 91.56 97 ILE A CA 1
ATOM 761 C C . ILE A 1 97 ? -2.048 4.036 11.277 1.00 91.56 97 ILE A C 1
ATOM 763 O O . ILE A 1 97 ? -2.500 3.730 10.179 1.00 91.56 97 ILE A O 1
ATOM 767 N N . GLY A 1 98 ? -0.744 4.186 11.507 1.00 84.56 98 GLY A N 1
ATOM 768 C CA . GLY A 1 98 ? 0.295 3.791 10.549 1.00 84.56 98 GLY A CA 1
ATOM 769 C C . GLY A 1 98 ? 0.896 2.411 10.833 1.00 84.56 98 GLY A C 1
ATOM 770 O O . GLY A 1 98 ? 1.498 1.809 9.950 1.00 84.56 98 GLY A O 1
ATOM 771 N N . ASN A 1 99 ? 0.737 1.892 12.057 1.00 82.88 99 ASN A N 1
ATOM 772 C CA . ASN A 1 99 ? 1.241 0.579 12.453 1.00 82.88 99 ASN A CA 1
ATOM 773 C C . ASN A 1 99 ? 0.086 -0.419 12.598 1.00 82.88 99 ASN A C 1
ATOM 775 O O . ASN A 1 99 ? -0.761 -0.279 13.474 1.00 82.88 99 ASN A O 1
ATOM 779 N N . PHE A 1 100 ? 0.103 -1.453 11.763 1.00 86.94 100 PHE A N 1
ATOM 780 C CA . PHE A 1 100 ? -0.918 -2.501 11.694 1.00 86.94 100 PHE A CA 1
ATOM 781 C C . PHE A 1 100 ? -0.431 -3.824 12.314 1.00 86.94 100 PHE A C 1
ATOM 783 O O . PHE A 1 100 ? -0.793 -4.911 11.861 1.00 86.94 100 PHE A O 1
ATOM 790 N N . SER A 1 101 ? 0.459 -3.749 13.302 1.00 85.75 101 SER A N 1
ATOM 791 C CA . SER A 1 101 ? 0.924 -4.921 14.051 1.00 85.75 101 SER A CA 1
ATOM 792 C C . SER A 1 101 ? -0.172 -5.452 14.992 1.00 85.75 101 SER A C 1
ATOM 794 O O . SER A 1 101 ? -1.003 -4.666 15.456 1.00 85.75 101 SER A O 1
ATOM 796 N N . PRO A 1 102 ? -0.192 -6.764 15.296 1.00 83.31 102 PRO A N 1
ATOM 797 C CA . PRO A 1 102 ? -1.248 -7.388 16.089 1.00 83.31 102 PRO A CA 1
ATOM 798 C C . PRO A 1 102 ? -1.060 -7.142 17.596 1.00 83.31 102 PRO A C 1
ATOM 800 O O . PRO A 1 102 ? -0.671 -8.034 18.344 1.00 83.31 102 PRO A O 1
ATOM 803 N N . PHE A 1 103 ? -1.305 -5.911 18.045 1.00 91.81 103 PHE A N 1
ATOM 804 C CA . PHE A 1 103 ? -1.170 -5.498 19.450 1.00 91.81 103 PHE A CA 1
ATOM 805 C C . PHE A 1 103 ? -2.480 -4.997 20.058 1.00 91.81 103 PHE A C 1
ATOM 807 O O . PHE A 1 103 ? -2.463 -4.325 21.088 1.00 91.81 103 PHE A O 1
ATOM 814 N N . LEU A 1 104 ? -3.608 -5.300 19.419 1.00 96.00 104 LEU A N 1
ATOM 815 C CA . LEU A 1 104 ? -4.930 -4.915 19.888 1.00 96.00 104 LEU A CA 1
ATOM 816 C C . LEU A 1 104 ? -5.666 -6.135 20.436 1.00 96.00 104 LEU A C 1
ATOM 818 O O . LEU A 1 104 ? -5.569 -7.235 19.884 1.00 96.00 104 LEU A O 1
ATOM 822 N N . ALA A 1 105 ? -6.420 -5.915 21.506 1.00 96.75 105 ALA A N 1
ATOM 823 C CA . ALA A 1 105 ? -7.419 -6.847 22.005 1.00 96.75 105 ALA A CA 1
ATOM 824 C C . ALA A 1 105 ? -8.799 -6.206 21.856 1.00 96.75 105 ALA A C 1
ATOM 826 O O . ALA A 1 105 ? -9.013 -5.102 22.353 1.00 96.75 105 ALA A O 1
ATOM 827 N N . ILE A 1 106 ? -9.718 -6.878 21.162 1.00 97.62 106 ILE A N 1
ATOM 828 C CA . ILE A 1 106 ? -11.106 -6.423 21.010 1.00 97.62 106 ILE A CA 1
ATOM 829 C C . ILE A 1 106 ? -11.871 -6.750 22.291 1.00 97.62 106 ILE A C 1
ATOM 831 O O . ILE A 1 106 ? -11.817 -7.882 22.772 1.00 97.62 106 ILE A O 1
ATOM 835 N N . LEU A 1 107 ? -12.592 -5.769 22.831 1.00 96.56 107 LEU A N 1
ATOM 836 C CA . LEU A 1 107 ? -13.492 -5.994 23.959 1.00 96.56 107 LEU A CA 1
ATOM 837 C C . LEU A 1 107 ? -14.796 -6.638 23.485 1.00 96.56 107 LEU A C 1
ATOM 839 O O . LEU A 1 107 ? -15.357 -6.238 22.468 1.00 96.56 107 LEU A O 1
ATOM 843 N N . SER A 1 108 ? -15.292 -7.617 24.244 1.00 95.38 108 SER A N 1
ATOM 844 C CA . SER A 1 108 ? -16.597 -8.225 23.979 1.00 95.38 108 SER A CA 1
ATOM 845 C C . SER A 1 108 ? -17.742 -7.279 24.349 1.00 95.38 108 SER A C 1
ATOM 847 O O . SER A 1 108 ? -17.610 -6.449 25.251 1.00 95.38 108 SER A O 1
ATOM 849 N N . ASP A 1 109 ? -18.906 -7.464 23.724 1.00 95.44 109 ASP A N 1
ATOM 850 C CA . ASP A 1 109 ? -20.117 -6.692 24.036 1.00 95.44 109 ASP A CA 1
ATOM 851 C C . ASP A 1 109 ? -20.490 -6.765 25.523 1.00 95.44 109 ASP A C 1
ATOM 853 O O . ASP A 1 109 ? -20.936 -5.776 26.105 1.00 95.44 109 ASP A O 1
ATOM 857 N N . GLN A 1 110 ? -20.262 -7.917 26.165 1.00 94.19 110 GLN A N 1
ATOM 858 C CA . GLN A 1 110 ? -20.497 -8.074 27.598 1.00 94.19 110 GLN A CA 1
ATOM 859 C C . GLN A 1 110 ? -19.552 -7.189 28.420 1.00 94.19 110 GLN A C 1
ATOM 861 O O . GLN A 1 110 ? -20.020 -6.469 29.297 1.00 94.19 110 GLN A O 1
ATOM 866 N N . ARG A 1 111 ? -18.250 -7.161 28.095 1.00 93.94 111 ARG A N 1
ATOM 867 C CA . ARG A 1 111 ? -17.287 -6.268 28.763 1.00 93.94 111 ARG A CA 1
ATOM 868 C C . ARG A 1 111 ? -17.658 -4.802 28.563 1.00 93.94 111 ARG A C 1
ATOM 870 O O . ARG A 1 111 ? -17.586 -4.024 29.507 1.00 93.94 111 ARG A O 1
ATOM 877 N N . LEU A 1 112 ? -18.088 -4.420 27.361 1.00 94.88 112 LEU A N 1
ATOM 878 C CA . LEU A 1 112 ? -18.529 -3.052 27.080 1.00 94.88 112 LEU A CA 1
ATOM 879 C C . LEU A 1 112 ? -19.762 -2.677 27.902 1.00 94.88 112 LEU A C 1
ATOM 881 O O . LEU A 1 112 ? -19.799 -1.599 28.493 1.00 94.88 112 LEU A O 1
ATOM 885 N N . LYS A 1 113 ? -20.726 -3.592 28.026 1.00 94.25 113 LYS A N 1
ATOM 886 C CA . LYS A 1 113 ? -21.907 -3.413 28.873 1.00 94.25 113 LYS A CA 1
ATOM 887 C C . LYS A 1 113 ? -21.543 -3.258 30.351 1.00 94.25 113 LYS A C 1
ATOM 889 O O . LYS A 1 113 ? -22.071 -2.356 31.000 1.00 94.25 113 LYS A O 1
ATOM 894 N N . ASP A 1 114 ? -20.630 -4.083 30.862 1.00 92.81 114 ASP A N 1
ATOM 895 C CA . ASP A 1 114 ? -20.149 -4.009 32.250 1.00 92.81 114 ASP A CA 1
ATOM 896 C C . ASP A 1 114 ? -19.453 -2.662 32.523 1.00 92.81 114 ASP A C 1
ATOM 898 O O . ASP A 1 114 ? -19.674 -2.033 33.559 1.00 92.81 114 ASP A O 1
ATOM 902 N N . LEU A 1 115 ? -18.690 -2.167 31.543 1.00 92.44 115 LEU A N 1
ATOM 903 C CA . LEU A 1 115 ? -18.025 -0.861 31.572 1.00 92.44 115 LEU A CA 1
ATOM 904 C C . LEU A 1 115 ? -18.971 0.319 31.278 1.00 92.44 115 LEU A C 1
ATOM 906 O O . LEU A 1 115 ? -18.543 1.470 31.356 1.00 92.44 115 LEU A O 1
ATOM 910 N N . LYS A 1 116 ? -20.247 0.055 30.960 1.00 93.25 116 LYS A N 1
ATOM 911 C CA . LYS A 1 116 ? -21.258 1.052 30.556 1.00 93.25 116 LYS A CA 1
ATOM 912 C C . LYS A 1 116 ? -20.830 1.877 29.334 1.00 93.25 116 LYS A C 1
ATOM 914 O O . LYS A 1 116 ? -21.068 3.082 29.271 1.00 93.25 116 LYS A O 1
ATOM 919 N N . ILE A 1 117 ? -20.192 1.220 28.371 1.00 93.56 117 ILE A N 1
ATOM 920 C CA . ILE A 1 117 ? -19.755 1.790 27.098 1.00 93.56 117 ILE A CA 1
ATOM 921 C C . ILE A 1 117 ? -20.697 1.305 25.993 1.00 93.56 117 ILE A C 1
ATOM 923 O O . ILE A 1 117 ? -20.968 0.109 25.878 1.00 93.56 117 ILE A O 1
ATOM 927 N N . ASP A 1 118 ? -21.164 2.226 25.150 1.00 94.44 118 ASP A N 1
ATOM 928 C CA . ASP A 1 118 ? -21.934 1.871 23.957 1.00 94.44 118 ASP A CA 1
ATOM 929 C C . ASP A 1 118 ? -21.074 1.053 22.985 1.00 94.44 118 ASP A C 1
ATOM 931 O O . ASP A 1 118 ? -19.978 1.478 22.607 1.00 94.44 118 ASP A O 1
ATOM 935 N N . VAL A 1 119 ? -21.601 -0.085 22.521 1.00 94.75 119 VAL A N 1
ATOM 936 C CA . VAL A 1 119 ? -20.913 -0.967 21.559 1.00 94.75 119 VAL A CA 1
ATOM 937 C C . VAL A 1 119 ? -20.522 -0.204 20.293 1.00 94.75 119 VAL A C 1
ATOM 939 O O . VAL A 1 119 ? -19.375 -0.264 19.857 1.00 94.75 119 VAL A O 1
ATOM 942 N N . VAL A 1 120 ? -21.462 0.573 19.745 1.00 93.81 120 VAL A N 1
ATOM 943 C CA . VAL A 1 120 ? -21.234 1.452 18.595 1.00 93.81 120 VAL A CA 1
ATOM 944 C C . VAL A 1 120 ? -21.408 2.903 19.038 1.00 93.81 120 VAL A C 1
ATOM 946 O O . VAL A 1 120 ? -22.530 3.327 19.327 1.00 93.81 120 VAL A O 1
ATOM 949 N N . PRO A 1 121 ? -20.332 3.702 19.069 1.00 93.06 121 PRO A N 1
ATOM 950 C CA . PRO A 1 121 ? -20.429 5.083 19.507 1.00 93.06 121 PRO A CA 1
ATOM 951 C C . PRO A 1 121 ? -21.239 5.954 18.540 1.00 93.06 121 PRO A C 1
ATOM 953 O O . PRO A 1 121 ? -21.020 5.946 17.328 1.00 93.06 121 PRO A O 1
ATOM 956 N N . SER A 1 122 ? -22.117 6.805 19.077 1.00 93.00 122 SER A N 1
ATOM 957 C CA . SER A 1 122 ? -23.000 7.675 18.278 1.00 93.00 122 SER A CA 1
ATOM 958 C C . SER A 1 122 ? -22.267 8.673 17.371 1.00 93.00 122 SER A C 1
ATOM 960 O O . SER A 1 122 ? -22.830 9.136 16.376 1.00 93.00 122 SER A O 1
ATOM 962 N N . TRP A 1 123 ? -21.012 9.005 17.691 1.00 92.00 123 TRP A N 1
ATOM 963 C CA . TRP A 1 123 ? -20.166 9.895 16.898 1.00 92.00 123 TRP A CA 1
ATOM 964 C C . TRP A 1 123 ? -19.620 9.240 15.622 1.00 92.00 123 TRP A C 1
ATOM 966 O O . TRP A 1 123 ? -19.233 9.964 14.705 1.00 92.00 123 TRP A O 1
ATOM 976 N N . LEU A 1 124 ? -19.605 7.904 15.527 1.00 92.50 124 LEU A N 1
ATOM 977 C CA . LEU A 1 124 ? -19.020 7.177 14.392 1.00 92.50 124 LEU A CA 1
ATOM 978 C C . LEU A 1 124 ? -19.705 7.525 13.063 1.00 92.50 124 LEU A C 1
ATOM 980 O O . LEU A 1 124 ? -19.049 7.619 12.026 1.00 92.50 124 LEU A O 1
ATOM 984 N N . LYS A 1 125 ? -21.010 7.826 13.106 1.00 91.38 125 LYS A N 1
ATOM 985 C CA . LYS A 1 125 ? -21.801 8.241 11.937 1.00 91.38 125 LYS A CA 1
ATOM 986 C C . LYS A 1 125 ? -21.215 9.445 11.192 1.00 91.38 125 LYS A C 1
ATOM 988 O O . LYS A 1 125 ? -21.406 9.557 9.989 1.00 91.38 125 LYS A O 1
ATOM 993 N N . GLY A 1 126 ? -20.501 10.335 11.891 1.00 90.00 126 GLY A N 1
ATOM 994 C CA . GLY A 1 126 ? -19.885 11.523 11.291 1.00 90.00 126 GLY A CA 1
ATOM 995 C C . GLY A 1 126 ? -18.692 11.214 10.382 1.00 90.00 126 GLY A C 1
ATOM 996 O O . GLY A 1 126 ? -18.290 12.074 9.607 1.00 90.00 126 GLY A O 1
ATOM 997 N N . TYR A 1 127 ? -18.151 9.997 10.460 1.00 89.62 127 TYR A N 1
ATOM 998 C CA . TYR A 1 127 ? -16.991 9.541 9.688 1.00 89.62 127 TYR A CA 1
ATOM 999 C C . TYR A 1 127 ? -17.359 8.560 8.573 1.00 89.62 127 TYR A C 1
ATOM 1001 O O . TYR A 1 127 ? -16.477 8.025 7.908 1.00 89.62 127 TYR A O 1
ATOM 1009 N N . SER A 1 128 ? -18.652 8.302 8.379 1.00 85.06 128 SER A N 1
ATOM 1010 C CA . SER A 1 128 ? -19.153 7.425 7.324 1.00 85.06 128 SER A CA 1
ATOM 1011 C C . SER A 1 128 ? -19.474 8.235 6.068 1.00 85.06 128 SER A C 1
ATOM 1013 O O . SER A 1 128 ? -20.050 9.318 6.148 1.00 85.06 128 SER A O 1
ATOM 1015 N N . LEU A 1 129 ? -19.143 7.691 4.898 1.00 86.25 129 LEU A N 1
ATOM 1016 C CA . LEU A 1 129 ? -19.634 8.179 3.609 1.00 86.25 129 LEU A CA 1
ATOM 1017 C C . LEU A 1 129 ? -20.657 7.192 3.043 1.00 86.25 129 LEU A C 1
ATOM 1019 O O . LEU A 1 129 ? -20.607 5.999 3.336 1.00 86.25 129 LEU A O 1
ATOM 1023 N N . ASN A 1 130 ? -21.562 7.682 2.198 1.00 88.69 130 ASN A N 1
ATOM 1024 C CA . ASN A 1 130 ? -22.505 6.835 1.470 1.00 88.69 130 ASN A CA 1
ATOM 1025 C C . ASN A 1 130 ? -21.802 6.165 0.273 1.00 88.69 130 ASN A C 1
ATOM 1027 O O . ASN A 1 130 ? -21.975 6.583 -0.870 1.00 88.69 130 ASN A O 1
ATOM 1031 N N . LEU A 1 131 ? -20.938 5.190 0.560 1.00 89.94 131 LEU A N 1
ATOM 1032 C CA . LEU A 1 131 ? -20.216 4.385 -0.426 1.00 89.94 131 LEU A CA 1
ATOM 1033 C C . LEU A 1 131 ? -20.875 3.016 -0.571 1.00 89.94 131 LEU A C 1
ATOM 1035 O O . LEU A 1 131 ? -21.408 2.470 0.396 1.00 89.94 131 LEU A O 1
ATOM 1039 N N . SER A 1 132 ? -20.770 2.415 -1.756 1.00 94.19 132 SER A N 1
ATOM 1040 C CA . SER A 1 132 ? -21.065 0.989 -1.880 1.00 94.19 132 SER A CA 1
ATOM 1041 C C . SER A 1 132 ? -20.061 0.157 -1.075 1.00 94.19 132 SER A C 1
ATOM 1043 O O . SER A 1 132 ? -18.916 0.560 -0.851 1.00 94.19 132 SER A O 1
ATOM 1045 N N . GLU A 1 133 ? -20.459 -1.054 -0.683 1.00 94.50 133 GLU A N 1
ATOM 1046 C CA . GLU A 1 133 ? -19.594 -1.978 0.063 1.00 94.50 133 GLU A CA 1
ATOM 1047 C C . GLU A 1 133 ? -18.257 -2.243 -0.660 1.00 94.50 133 GLU A C 1
ATOM 1049 O O . GLU A 1 133 ? -17.199 -2.320 -0.031 1.00 94.50 133 GLU A O 1
ATOM 1054 N N . ASN A 1 134 ? -18.285 -2.351 -1.991 1.00 97.06 134 ASN A N 1
ATOM 1055 C CA . ASN A 1 134 ? -17.088 -2.606 -2.790 1.00 97.06 134 ASN A CA 1
ATOM 1056 C C . ASN A 1 134 ? -16.157 -1.386 -2.859 1.00 97.06 134 ASN A C 1
ATOM 1058 O O . ASN A 1 134 ? -14.940 -1.547 -2.778 1.00 97.06 134 ASN A O 1
ATOM 1062 N N . GLU A 1 135 ? -16.701 -0.173 -2.969 1.00 95.38 135 GLU A N 1
ATOM 1063 C CA . GLU A 1 135 ? -15.906 1.063 -2.931 1.00 95.38 135 GLU A CA 1
ATOM 1064 C C . GLU A 1 135 ? -15.274 1.280 -1.558 1.00 95.38 135 GLU A C 1
ATOM 1066 O O . GLU A 1 135 ? -14.092 1.610 -1.468 1.00 95.38 135 GLU A O 1
ATOM 1071 N N . ALA A 1 136 ? -16.034 1.030 -0.490 1.00 94.88 136 ALA A N 1
ATOM 1072 C CA . ALA A 1 136 ? -15.547 1.081 0.881 1.00 94.88 136 ALA A CA 1
ATOM 1073 C C . ALA A 1 136 ? -14.356 0.119 1.077 1.00 94.88 136 ALA A C 1
ATOM 1075 O O . ALA A 1 136 ? -13.295 0.505 1.582 1.00 94.88 136 ALA A O 1
ATOM 1076 N N . LYS A 1 137 ? -14.477 -1.127 0.605 1.00 96.69 137 LYS A N 1
ATOM 1077 C CA . LYS A 1 137 ? -13.387 -2.118 0.638 1.00 96.69 137 LYS A CA 1
ATOM 1078 C C . LYS A 1 137 ? -12.174 -1.698 -0.186 1.00 96.69 137 LYS A C 1
ATOM 1080 O O . LYS A 1 137 ? -11.048 -1.824 0.290 1.00 96.69 137 LYS A O 1
ATOM 1085 N N . LEU A 1 138 ? -12.388 -1.165 -1.387 1.00 97.31 138 LEU A N 1
ATOM 1086 C CA . LEU A 1 138 ? -11.301 -0.677 -2.232 1.00 97.31 138 LEU A CA 1
ATOM 1087 C C . LEU A 1 138 ? -10.533 0.469 -1.555 1.00 97.31 138 LEU A C 1
ATOM 1089 O O . LEU A 1 138 ? -9.305 0.460 -1.560 1.00 97.31 138 LEU A O 1
ATOM 1093 N N . ARG A 1 139 ? -11.229 1.414 -0.910 1.00 95.56 139 ARG A N 1
ATOM 1094 C CA . ARG A 1 139 ? -10.581 2.499 -0.152 1.00 95.56 139 ARG A CA 1
ATOM 1095 C C . ARG A 1 139 ? -9.711 1.977 0.989 1.00 95.56 139 ARG A C 1
ATOM 1097 O O . ARG A 1 139 ? -8.590 2.451 1.157 1.00 95.56 139 ARG A O 1
ATOM 1104 N N . ARG A 1 140 ? -10.191 0.976 1.736 1.00 96.00 140 ARG A N 1
ATOM 1105 C CA . ARG A 1 140 ? -9.409 0.323 2.802 1.00 96.00 140 ARG A CA 1
ATOM 1106 C C . ARG A 1 140 ? -8.145 -0.319 2.250 1.00 96.00 140 ARG A C 1
ATOM 1108 O O . ARG A 1 140 ? -7.065 -0.076 2.780 1.00 96.00 140 ARG A O 1
ATOM 1115 N N . ALA A 1 141 ? -8.266 -1.070 1.158 1.00 97.31 141 ALA A N 1
ATOM 1116 C CA . ALA A 1 141 ? -7.120 -1.695 0.510 1.00 97.31 141 ALA A CA 1
ATOM 1117 C C . ALA A 1 141 ? -6.096 -0.666 0.004 1.00 97.31 141 ALA A C 1
ATOM 1119 O O . ALA A 1 141 ? -4.905 -0.816 0.265 1.00 97.31 141 ALA A O 1
ATOM 1120 N N . SER A 1 142 ? -6.557 0.409 -0.641 1.00 96.12 142 SER A N 1
ATOM 1121 C CA . SER A 1 142 ? -5.696 1.509 -1.095 1.00 96.12 142 SER A CA 1
ATOM 1122 C C . SER A 1 142 ? -4.953 2.174 0.072 1.00 96.12 142 SER A C 1
ATOM 1124 O O . SER A 1 142 ? -3.732 2.332 0.026 1.00 96.12 142 SER A O 1
ATOM 1126 N N . SER A 1 143 ? -5.643 2.462 1.185 1.00 94.56 143 SER A N 1
ATOM 1127 C CA . SER A 1 143 ? -4.999 2.983 2.402 1.00 94.56 143 SER A CA 1
ATOM 1128 C C . SER A 1 143 ? -3.946 2.031 2.973 1.00 94.56 143 SER A C 1
ATOM 1130 O O . SER A 1 143 ? -2.893 2.481 3.420 1.00 94.56 143 SER A O 1
ATOM 1132 N N . LEU A 1 144 ? -4.196 0.719 2.950 1.00 96.12 144 LEU A N 1
ATOM 1133 C CA . LEU A 1 144 ? -3.242 -0.290 3.422 1.00 96.12 144 LEU A CA 1
ATOM 1134 C C . LEU A 1 144 ? -2.005 -0.370 2.522 1.00 96.12 144 LEU A C 1
ATOM 1136 O O . LEU A 1 144 ? -0.885 -0.409 3.031 1.00 96.12 144 LEU A O 1
ATOM 1140 N N . ASN A 1 145 ? -2.183 -0.317 1.201 1.00 96.69 145 ASN A N 1
ATOM 1141 C CA . ASN A 1 145 ? -1.073 -0.199 0.255 1.00 96.69 145 ASN A CA 1
ATOM 1142 C C . ASN A 1 145 ? -0.251 1.072 0.522 1.00 96.69 145 ASN A C 1
ATOM 1144 O O . ASN A 1 145 ? 0.971 0.994 0.660 1.00 96.69 145 ASN A O 1
ATOM 1148 N N . GLY A 1 146 ? -0.914 2.221 0.689 1.00 92.69 146 GLY A N 1
ATOM 1149 C CA . GLY A 1 146 ? -0.268 3.490 1.043 1.00 92.69 146 GLY A CA 1
ATOM 1150 C C . GLY A 1 146 ? 0.467 3.458 2.389 1.00 92.69 146 GLY A C 1
ATOM 1151 O O . GLY A 1 146 ? 1.487 4.125 2.550 1.00 92.69 146 GLY A O 1
ATOM 1152 N N . ALA A 1 147 ? 0.003 2.635 3.332 1.00 92.00 147 ALA A N 1
ATOM 1153 C CA . ALA A 1 147 ? 0.642 2.391 4.624 1.00 92.00 147 ALA A CA 1
ATOM 1154 C C . ALA A 1 147 ? 1.712 1.280 4.593 1.00 92.00 147 ALA A C 1
ATOM 1156 O O . ALA A 1 147 ? 2.136 0.804 5.647 1.00 92.00 147 ALA A O 1
ATOM 1157 N N . ASN A 1 148 ? 2.157 0.853 3.405 1.00 93.50 148 ASN A N 1
ATOM 1158 C CA . ASN A 1 148 ? 3.149 -0.209 3.222 1.00 93.50 148 ASN A CA 1
ATOM 1159 C C . ASN A 1 148 ? 2.736 -1.550 3.869 1.00 93.50 148 ASN A C 1
ATOM 1161 O O . ASN A 1 148 ? 3.567 -2.286 4.404 1.00 93.50 148 ASN A O 1
ATOM 1165 N N . ARG A 1 149 ? 1.438 -1.872 3.808 1.00 95.44 149 ARG A N 1
ATOM 1166 C CA . ARG A 1 149 ? 0.850 -3.168 4.188 1.00 95.44 149 ARG A CA 1
ATOM 1167 C C . ARG A 1 149 ? 0.176 -3.853 2.995 1.00 95.44 149 ARG A C 1
ATOM 1169 O O . ARG A 1 149 ? -1.028 -4.125 3.031 1.00 95.44 149 ARG A O 1
ATOM 1176 N N . PRO A 1 150 ? 0.939 -4.144 1.923 1.00 97.56 150 PRO A N 1
ATOM 1177 C CA . PRO A 1 150 ? 0.400 -4.794 0.735 1.00 97.56 150 PRO A CA 1
ATOM 1178 C C . PRO A 1 150 ? -0.110 -6.210 1.017 1.00 97.56 150 PRO A C 1
ATOM 1180 O O . PRO A 1 150 ? -0.967 -6.696 0.292 1.00 97.56 150 PRO A O 1
ATOM 1183 N N . ASP A 1 151 ? 0.376 -6.864 2.072 1.00 96.44 151 ASP A N 1
ATOM 1184 C CA . ASP A 1 151 ? -0.107 -8.162 2.542 1.00 96.44 151 ASP A CA 1
ATOM 1185 C C . ASP A 1 151 ? -1.585 -8.112 2.963 1.00 96.44 151 ASP A C 1
ATOM 1187 O O . ASP A 1 151 ? -2.375 -8.943 2.517 1.00 96.44 151 ASP A O 1
ATOM 1191 N N . LEU A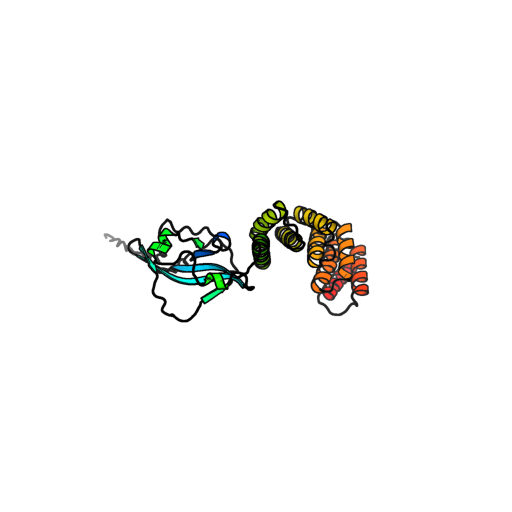 1 152 ? -1.976 -7.097 3.743 1.00 96.38 152 LEU A N 1
ATOM 1192 C CA . LEU A 1 152 ? -3.367 -6.906 4.171 1.00 96.38 152 LEU A CA 1
ATOM 1193 C C . LEU A 1 152 ? -4.242 -6.375 3.032 1.00 96.38 152 LEU A C 1
ATOM 1195 O O . LEU A 1 152 ? -5.384 -6.805 2.866 1.00 96.38 152 LEU A O 1
ATOM 1199 N N . ALA A 1 153 ? -3.710 -5.452 2.224 1.00 98.06 153 ALA A N 1
ATOM 1200 C CA . ALA A 1 153 ? -4.424 -4.920 1.066 1.00 98.06 153 ALA A CA 1
ATOM 1201 C C . ALA A 1 153 ? -4.776 -6.031 0.065 1.00 98.06 153 ALA A C 1
ATOM 1203 O O . ALA A 1 153 ? -5.908 -6.097 -0.422 1.00 98.06 153 ALA A O 1
ATOM 1204 N N . LEU A 1 154 ? -3.823 -6.930 -0.204 1.00 98.44 154 LEU A N 1
ATOM 1205 C CA . LEU A 1 154 ? -3.970 -8.002 -1.179 1.00 98.44 154 LEU A CA 1
ATOM 1206 C C . LEU A 1 154 ? -5.145 -8.930 -0.850 1.00 98.44 154 LEU A C 1
ATOM 1208 O O . LEU A 1 154 ? -5.883 -9.311 -1.758 1.00 98.44 154 LEU A O 1
ATOM 1212 N N . GLU A 1 155 ? -5.354 -9.257 0.426 1.00 96.94 155 GLU A N 1
ATOM 1213 C CA . GLU A 1 155 ? -6.474 -10.103 0.850 1.00 96.94 155 GLU A CA 1
ATOM 1214 C C . GLU A 1 155 ? -7.831 -9.478 0.482 1.00 96.94 155 GLU A C 1
ATOM 1216 O O . GLU A 1 155 ? -8.731 -10.156 -0.024 1.00 96.94 155 GLU A O 1
ATOM 1221 N N . ILE A 1 156 ? -7.983 -8.168 0.696 1.00 97.94 156 ILE A N 1
ATOM 1222 C CA . ILE A 1 156 ? -9.211 -7.436 0.365 1.00 97.94 156 ILE A CA 1
ATOM 1223 C C . ILE A 1 156 ? -9.385 -7.348 -1.158 1.00 97.94 156 ILE A C 1
ATOM 1225 O O . ILE A 1 156 ? -10.478 -7.595 -1.675 1.00 97.94 156 ILE A O 1
ATOM 1229 N N . LEU A 1 157 ? -8.312 -7.023 -1.884 1.00 98.69 157 LEU A N 1
ATOM 1230 C CA . LEU A 1 157 ? -8.334 -6.823 -3.336 1.00 98.69 157 LEU A CA 1
ATOM 1231 C C . LEU A 1 157 ? -8.645 -8.112 -4.096 1.00 98.69 157 LEU A C 1
ATOM 1233 O O . LEU A 1 157 ? -9.426 -8.073 -5.045 1.00 98.69 157 LEU A O 1
ATOM 1237 N N . GLN A 1 158 ? -8.105 -9.255 -3.663 1.00 98.38 158 GLN A N 1
ATOM 1238 C CA . GLN A 1 158 ? -8.433 -10.556 -4.257 1.00 98.38 158 GLN A CA 1
ATOM 1239 C C . GLN A 1 158 ? -9.922 -10.868 -4.104 1.00 98.38 158 GLN A C 1
ATOM 1241 O O . GLN A 1 158 ? -10.587 -11.167 -5.091 1.00 98.38 158 GLN A O 1
ATOM 1246 N N . LYS A 1 159 ? -10.491 -10.669 -2.907 1.00 98.06 159 LYS A N 1
ATOM 1247 C CA . LYS A 1 159 ? -11.931 -10.877 -2.674 1.00 98.06 159 LYS A CA 1
ATOM 1248 C C . LYS A 1 159 ? -12.802 -9.979 -3.560 1.00 98.06 159 LYS A C 1
ATOM 1250 O O . LYS A 1 159 ? -13.857 -10.421 -4.015 1.00 98.06 159 LYS A O 1
ATOM 1255 N N . LEU A 1 160 ? -12.398 -8.728 -3.801 1.00 98.44 160 LEU A N 1
ATOM 1256 C CA . LEU A 1 160 ? -13.098 -7.828 -4.730 1.00 98.44 160 LEU A CA 1
ATOM 1257 C C . LEU A 1 160 ? -13.007 -8.329 -6.174 1.00 98.44 160 LEU A C 1
ATOM 1259 O O . LEU A 1 160 ? -14.022 -8.419 -6.871 1.00 98.44 160 LEU A O 1
ATOM 1263 N N . TYR A 1 161 ? -11.799 -8.680 -6.605 1.00 98.25 161 TYR A N 1
ATOM 1264 C CA . TYR A 1 161 ? -11.521 -9.156 -7.953 1.00 98.25 161 TYR A CA 1
ATOM 1265 C C . TYR A 1 161 ? -12.266 -10.467 -8.268 1.00 98.25 161 TYR A C 1
ATOM 1267 O O . TYR A 1 161 ? -12.892 -10.577 -9.327 1.00 98.25 161 TYR A O 1
ATOM 1275 N N . ASP A 1 162 ? -12.284 -11.421 -7.335 1.00 97.12 162 ASP A N 1
ATOM 1276 C CA . ASP A 1 162 ? -12.950 -12.722 -7.481 1.00 97.12 162 ASP A CA 1
ATOM 1277 C C . ASP A 1 162 ? -14.476 -12.585 -7.562 1.00 97.12 162 ASP A C 1
ATOM 1279 O O . ASP A 1 162 ? -15.130 -13.292 -8.329 1.00 97.12 162 ASP A O 1
ATOM 1283 N N . LYS A 1 163 ? -15.048 -11.602 -6.854 1.00 97.19 163 LYS A N 1
ATOM 1284 C CA . LYS A 1 163 ? -16.471 -11.228 -6.951 1.00 97.19 163 LYS A CA 1
ATOM 1285 C C . LYS A 1 163 ? -16.818 -10.441 -8.219 1.00 97.19 163 LYS A C 1
ATOM 1287 O O . LYS A 1 163 ? -17.970 -10.063 -8.416 1.00 97.19 163 LYS A O 1
ATOM 1292 N N . GLY A 1 164 ? -15.840 -10.175 -9.080 1.00 96.88 164 GLY A N 1
ATOM 1293 C CA . GLY A 1 164 ? -16.035 -9.493 -10.354 1.00 96.88 164 GLY A CA 1
ATOM 1294 C C . GLY A 1 164 ? -16.040 -7.969 -10.285 1.00 96.88 164 GLY A C 1
ATOM 1295 O O . GLY A 1 164 ? -16.299 -7.330 -11.306 1.00 96.88 164 GLY A O 1
ATOM 1296 N N . TYR A 1 165 ? -15.691 -7.370 -9.143 1.00 97.50 165 TYR A N 1
ATOM 1297 C CA . TYR A 1 165 ? -15.509 -5.924 -9.034 1.00 97.50 165 TYR A CA 1
ATOM 1298 C C . TYR A 1 165 ? -14.171 -5.514 -9.674 1.00 97.50 165 TYR A C 1
ATOM 1300 O O . TYR A 1 165 ? -13.150 -5.385 -9.010 1.00 97.50 165 TYR A O 1
ATOM 1308 N N . ARG A 1 166 ? -14.165 -5.383 -11.006 1.00 95.31 166 ARG A N 1
ATOM 1309 C CA . ARG A 1 166 ? -12.963 -5.239 -11.852 1.00 95.31 166 ARG A CA 1
ATOM 1310 C C . ARG A 1 166 ? -12.797 -3.821 -12.406 1.00 95.31 166 ARG A C 1
ATOM 1312 O O . ARG A 1 166 ? -12.760 -3.616 -13.620 1.00 95.31 166 ARG A O 1
ATOM 1319 N N . THR A 1 167 ? -12.736 -2.830 -11.522 1.00 97.12 167 THR A N 1
ATOM 1320 C CA . THR A 1 167 ? -12.461 -1.437 -11.913 1.00 97.12 167 THR A CA 1
ATOM 1321 C C . THR A 1 167 ? -10.967 -1.229 -12.173 1.00 97.12 167 THR A C 1
ATOM 1323 O O . THR A 1 167 ? -10.133 -1.990 -11.683 1.00 97.12 167 THR A O 1
ATOM 1326 N N . LYS A 1 168 ? -10.607 -0.171 -12.912 1.00 97.81 168 LYS A N 1
ATOM 1327 C CA . LYS A 1 168 ? -9.200 0.217 -13.135 1.00 97.81 168 LYS A CA 1
ATOM 1328 C C . LYS A 1 168 ? -8.419 0.368 -11.817 1.00 97.81 168 LYS A C 1
ATOM 1330 O O . LYS A 1 168 ? -7.258 -0.013 -11.747 1.00 97.81 168 LYS A O 1
ATOM 1335 N N . ASP A 1 169 ? -9.076 0.861 -10.771 1.00 97.88 169 ASP A N 1
ATOM 1336 C CA . ASP A 1 169 ? -8.453 1.096 -9.470 1.00 97.88 169 ASP A CA 1
ATOM 1337 C C . ASP A 1 169 ? -8.177 -0.229 -8.744 1.00 97.88 169 ASP A C 1
ATOM 1339 O O . ASP A 1 169 ? -7.111 -0.389 -8.162 1.00 97.88 169 ASP A O 1
ATOM 1343 N N . VAL A 1 170 ? -9.062 -1.231 -8.868 1.00 98.44 170 VAL A N 1
ATOM 1344 C CA . VAL A 1 170 ? -8.784 -2.592 -8.369 1.00 98.44 170 VAL A CA 1
ATOM 1345 C C . VAL A 1 170 ? -7.582 -3.199 -9.087 1.00 98.44 170 VAL A C 1
ATOM 1347 O O . VAL A 1 170 ? -6.721 -3.770 -8.427 1.00 98.44 170 VAL A O 1
ATOM 1350 N N . TYR A 1 171 ? -7.485 -3.063 -10.416 1.00 98.56 171 TYR A N 1
ATOM 1351 C CA . TYR A 1 171 ? -6.316 -3.557 -11.156 1.00 98.56 171 TYR A CA 1
ATOM 1352 C C . TYR A 1 171 ? -5.025 -2.889 -10.692 1.00 98.56 171 TYR A C 1
ATOM 1354 O O . TYR A 1 171 ? -4.053 -3.588 -10.415 1.00 98.56 171 TYR A O 1
ATOM 1362 N N . PHE A 1 172 ? -5.025 -1.559 -10.584 1.00 98.62 172 PHE A N 1
ATOM 1363 C CA . PHE A 1 172 ? -3.869 -0.806 -10.111 1.00 98.62 172 PHE A CA 1
ATOM 1364 C C . PHE A 1 172 ? -3.429 -1.263 -8.715 1.00 98.62 172 PHE A C 1
ATOM 1366 O O . PHE A 1 172 ? -2.283 -1.677 -8.544 1.00 98.62 172 PHE A O 1
ATOM 1373 N N . GLU A 1 173 ? -4.336 -1.239 -7.737 1.00 98.69 173 GLU A N 1
ATOM 1374 C CA . GLU A 1 173 ? -4.007 -1.574 -6.350 1.00 98.69 173 GLU A CA 1
ATOM 1375 C C . GLU A 1 173 ? -3.563 -3.037 -6.211 1.00 98.69 173 GLU A C 1
ATOM 1377 O O . GLU A 1 173 ? -2.636 -3.339 -5.462 1.00 98.69 173 GLU A O 1
ATOM 1382 N N . LEU A 1 174 ? -4.171 -3.954 -6.973 1.00 98.62 174 LEU A N 1
ATOM 1383 C CA . LEU A 1 174 ? -3.809 -5.371 -6.961 1.00 98.62 174 LEU A CA 1
ATOM 1384 C C . LEU A 1 174 ? -2.416 -5.609 -7.560 1.00 98.62 174 LEU A C 1
ATOM 1386 O O . LEU A 1 174 ? -1.629 -6.379 -7.006 1.00 98.62 174 LEU A O 1
ATOM 1390 N N . MET A 1 175 ? -2.084 -4.933 -8.665 1.00 98.62 175 MET A N 1
ATOM 1391 C CA . MET A 1 175 ? -0.734 -4.965 -9.235 1.00 98.62 175 MET A CA 1
ATOM 1392 C C . MET A 1 175 ? 0.293 -4.394 -8.267 1.00 98.62 175 MET A C 1
ATOM 1394 O O . MET A 1 175 ? 1.331 -5.023 -8.067 1.00 98.62 175 MET A O 1
ATOM 1398 N N . PHE A 1 176 ? -0.011 -3.253 -7.645 1.00 98.69 176 PHE A N 1
ATOM 1399 C CA . PHE A 1 176 ? 0.853 -2.639 -6.645 1.00 98.69 176 PHE A CA 1
ATOM 1400 C C . PHE A 1 176 ? 1.137 -3.614 -5.496 1.00 98.69 176 PHE A C 1
ATOM 1402 O O . PHE A 1 176 ? 2.301 -3.865 -5.182 1.00 98.69 176 PHE A O 1
ATOM 1409 N N . SER A 1 177 ? 0.101 -4.232 -4.910 1.00 98.75 177 SER A N 1
ATOM 1410 C CA . SER A 1 177 ? 0.286 -5.190 -3.814 1.00 98.75 177 SER A CA 1
ATOM 1411 C C . SER A 1 177 ? 1.131 -6.391 -4.243 1.00 98.75 177 SER A C 1
ATOM 1413 O O . SER A 1 177 ? 2.058 -6.779 -3.530 1.00 98.75 177 SER A O 1
ATOM 1415 N N . TYR A 1 178 ? 0.866 -6.969 -5.421 1.00 98.81 178 TYR A N 1
ATOM 1416 C CA . TYR A 1 178 ? 1.669 -8.080 -5.934 1.00 98.81 178 TYR A CA 1
ATOM 1417 C C . TYR A 1 178 ? 3.127 -7.677 -6.199 1.00 98.81 178 TYR A C 1
ATOM 1419 O O . TYR A 1 178 ? 4.027 -8.427 -5.822 1.00 98.81 178 TYR A O 1
ATOM 1427 N N . ASN A 1 179 ? 3.379 -6.509 -6.795 1.00 98.69 179 ASN A N 1
ATOM 1428 C CA . ASN A 1 179 ? 4.729 -5.987 -7.027 1.00 98.69 179 ASN A CA 1
ATOM 1429 C C . ASN A 1 179 ? 5.482 -5.763 -5.711 1.00 98.69 179 ASN A C 1
ATOM 1431 O O . ASN A 1 179 ? 6.613 -6.227 -5.571 1.00 98.69 179 ASN A O 1
ATOM 1435 N N . ALA A 1 180 ? 4.849 -5.122 -4.725 1.00 98.31 180 ALA A N 1
ATOM 1436 C CA . ALA A 1 180 ? 5.443 -4.863 -3.414 1.00 98.31 180 ALA A CA 1
ATOM 1437 C C . ALA A 1 180 ? 5.795 -6.162 -2.663 1.00 98.31 180 ALA A C 1
ATOM 1439 O O . ALA A 1 180 ? 6.818 -6.242 -1.983 1.00 98.31 180 ALA A O 1
ATOM 1440 N N . LEU A 1 181 ? 4.990 -7.211 -2.850 1.00 98.38 181 LEU A N 1
ATOM 1441 C CA . LEU A 1 181 ? 5.231 -8.559 -2.327 1.00 98.38 181 LEU A CA 1
ATOM 1442 C C . LEU A 1 181 ? 6.151 -9.413 -3.219 1.00 98.38 181 LEU A C 1
ATOM 1444 O O . LEU A 1 181 ? 6.333 -10.601 -2.949 1.00 98.38 181 LEU A O 1
ATOM 1448 N N . LYS A 1 182 ? 6.723 -8.835 -4.285 1.00 98.38 182 LYS A N 1
ATOM 1449 C CA . LYS A 1 182 ? 7.587 -9.502 -5.277 1.00 98.38 182 LYS A CA 1
ATOM 1450 C C . LYS A 1 182 ? 6.930 -10.688 -5.993 1.00 98.38 182 LYS A C 1
ATOM 1452 O O . LYS A 1 182 ? 7.609 -11.551 -6.546 1.00 98.38 182 LYS A O 1
ATOM 1457 N N . GLN A 1 183 ? 5.602 -10.731 -6.031 1.00 98.56 183 GLN A N 1
ATOM 1458 C CA . GLN A 1 183 ? 4.823 -11.731 -6.759 1.00 98.56 183 GLN A CA 1
ATOM 1459 C C . GLN A 1 183 ? 4.652 -11.317 -8.229 1.00 98.56 183 GLN A C 1
ATOM 1461 O O . GLN A 1 183 ? 3.536 -11.159 -8.728 1.00 98.56 183 GLN A O 1
ATOM 1466 N N . TYR A 1 184 ? 5.768 -11.125 -8.937 1.00 98.44 184 TYR A N 1
ATOM 1467 C CA . TYR A 1 184 ? 5.770 -10.515 -10.270 1.00 98.44 184 TYR A CA 1
ATOM 1468 C C . TYR A 1 184 ? 4.975 -11.309 -11.314 1.00 98.44 184 TYR A C 1
ATOM 1470 O O . TYR A 1 184 ? 4.349 -10.717 -12.188 1.00 98.44 184 TYR A O 1
ATOM 1478 N N . THR A 1 185 ? 4.919 -12.640 -11.212 1.00 97.12 185 THR A N 1
ATOM 1479 C CA . THR A 1 185 ? 4.087 -13.466 -12.105 1.00 97.12 185 THR A CA 1
ATOM 1480 C C . THR A 1 185 ? 2.598 -13.138 -11.953 1.00 97.12 185 THR A C 1
ATOM 1482 O O . THR A 1 185 ? 1.892 -12.997 -12.954 1.00 97.12 185 THR A O 1
ATOM 1485 N N . ASN A 1 186 ? 2.122 -12.941 -10.718 1.00 98.50 186 ASN A N 1
ATOM 1486 C CA . ASN A 1 186 ? 0.740 -12.539 -10.454 1.00 98.50 186 ASN A CA 1
ATOM 1487 C C . ASN A 1 186 ? 0.480 -11.107 -10.930 1.00 98.50 186 ASN A C 1
ATOM 1489 O O . ASN A 1 186 ? -0.508 -10.872 -11.625 1.00 98.50 186 ASN A O 1
ATOM 1493 N N . ALA A 1 187 ? 1.395 -10.176 -10.642 1.00 98.75 187 ALA A N 1
ATOM 1494 C CA . ALA A 1 187 ? 1.309 -8.807 -11.148 1.00 98.75 187 ALA A CA 1
ATOM 1495 C C . ALA A 1 187 ? 1.262 -8.769 -12.687 1.00 98.75 187 ALA A C 1
ATOM 1497 O O . ALA A 1 187 ? 0.462 -8.033 -13.257 1.00 98.75 187 ALA A O 1
ATOM 1498 N N . SER A 1 188 ? 2.043 -9.618 -13.367 1.00 98.31 188 SER A N 1
ATOM 1499 C CA . SER A 1 188 ? 2.117 -9.670 -14.834 1.00 98.31 188 SER A CA 1
ATOM 1500 C C . SER A 1 188 ? 0.795 -10.142 -15.428 1.00 98.31 188 SER A C 1
ATOM 1502 O O . SER A 1 188 ? 0.287 -9.542 -16.376 1.00 98.31 188 SER A O 1
ATOM 1504 N N . ARG A 1 189 ? 0.183 -11.171 -14.825 1.00 98.06 189 ARG A N 1
ATOM 1505 C CA . ARG A 1 189 ? -1.150 -11.652 -15.210 1.00 98.06 189 ARG A CA 1
ATOM 1506 C C . ARG A 1 189 ? -2.200 -10.546 -15.080 1.00 98.06 189 ARG A C 1
ATOM 1508 O O . ARG A 1 189 ? -2.931 -10.299 -16.036 1.00 98.06 189 ARG A O 1
ATOM 1515 N N . ILE A 1 190 ? -2.253 -9.874 -13.927 1.00 98.44 190 ILE A N 1
ATOM 1516 C CA . ILE A 1 190 ? -3.209 -8.785 -13.671 1.00 98.44 190 ILE A CA 1
ATOM 1517 C C . ILE A 1 190 ? -2.964 -7.600 -14.613 1.00 98.44 190 ILE A C 1
ATOM 1519 O O . ILE A 1 190 ? -3.917 -7.061 -15.170 1.00 98.44 190 ILE A O 1
ATOM 1523 N N . GLY A 1 191 ? -1.704 -7.237 -14.861 1.00 97.75 191 GLY A N 1
ATOM 1524 C CA . GLY A 1 191 ? -1.331 -6.171 -15.790 1.00 97.75 191 GLY A CA 1
ATOM 1525 C C . GLY A 1 191 ? -1.763 -6.457 -17.225 1.00 97.75 191 GLY A C 1
ATOM 1526 O O . GLY A 1 191 ? -2.406 -5.616 -17.849 1.00 97.75 191 GLY A O 1
ATOM 1527 N N . LYS A 1 192 ? -1.491 -7.662 -17.739 1.00 96.50 192 LYS A N 1
ATOM 1528 C CA . LYS A 1 192 ? -1.924 -8.075 -19.087 1.00 96.50 192 LYS A CA 1
ATOM 1529 C C . LYS A 1 192 ? -3.443 -8.009 -19.235 1.00 96.50 192 LYS A C 1
ATOM 1531 O O . LYS A 1 192 ? -3.940 -7.518 -20.245 1.00 96.50 192 LYS A O 1
ATOM 1536 N N . GLU A 1 193 ? -4.179 -8.441 -18.216 1.00 97.81 193 GLU A N 1
ATOM 1537 C CA . GLU A 1 193 ? -5.638 -8.347 -18.205 1.00 97.81 193 GLU A CA 1
ATOM 1538 C C . GLU A 1 193 ? -6.137 -6.894 -18.171 1.00 97.81 193 GLU A C 1
ATOM 1540 O O . GLU A 1 193 ? -7.043 -6.542 -18.927 1.00 97.81 193 GLU A O 1
ATOM 1545 N N . ALA A 1 194 ? -5.537 -6.033 -17.343 1.00 97.81 194 ALA A N 1
ATOM 1546 C CA . ALA A 1 194 ? -5.890 -4.616 -17.263 1.00 97.81 194 ALA A CA 1
ATOM 1547 C C . ALA A 1 194 ? -5.697 -3.903 -18.612 1.00 97.81 194 ALA A C 1
ATOM 1549 O O . ALA A 1 194 ? -6.570 -3.157 -19.061 1.00 97.81 194 ALA A O 1
ATOM 1550 N N . ILE A 1 195 ? -4.575 -4.174 -19.289 1.00 95.12 195 ILE A N 1
ATOM 1551 C CA . ILE A 1 195 ? -4.281 -3.634 -20.621 1.00 95.12 195 ILE A CA 1
ATOM 1552 C C . ILE A 1 195 ? -5.279 -4.163 -21.657 1.00 95.12 195 ILE A C 1
ATOM 1554 O O . ILE A 1 195 ? -5.831 -3.370 -22.419 1.00 95.12 195 ILE A O 1
ATOM 1558 N N . ALA A 1 196 ? -5.588 -5.464 -21.646 1.00 95.69 196 ALA A N 1
ATOM 1559 C CA . ALA A 1 196 ? -6.587 -6.055 -22.541 1.00 95.69 196 ALA A CA 1
ATOM 1560 C C . ALA A 1 196 ? -8.002 -5.479 -22.334 1.00 95.69 196 ALA A C 1
ATOM 1562 O O . ALA A 1 196 ? -8.798 -5.440 -23.269 1.00 95.69 196 ALA A O 1
ATOM 1563 N N . LYS A 1 197 ? -8.312 -4.985 -21.129 1.00 96.00 197 LYS A N 1
ATOM 1564 C CA . LYS A 1 197 ? -9.556 -4.261 -20.816 1.00 96.00 197 LYS A CA 1
ATOM 1565 C C . LYS A 1 197 ? -9.559 -2.789 -21.239 1.00 96.00 197 LYS A C 1
ATOM 1567 O O . LYS A 1 197 ? -10.552 -2.103 -21.011 1.00 96.00 197 LYS A O 1
ATOM 1572 N N . GLY A 1 198 ? -8.484 -2.301 -21.852 1.00 95.56 198 GLY A N 1
ATOM 1573 C CA . GLY A 1 198 ? -8.388 -0.927 -22.340 1.00 95.56 198 GLY A CA 1
ATOM 1574 C C . GLY A 1 198 ? -7.970 0.089 -21.278 1.00 95.56 198 GLY A C 1
ATOM 1575 O O . GLY A 1 198 ? -8.175 1.284 -21.471 1.00 95.56 198 GLY A O 1
ATOM 1576 N N . PHE A 1 199 ? -7.366 -0.344 -20.165 1.00 96.56 199 PHE A N 1
ATOM 1577 C CA . PHE A 1 199 ? -6.874 0.567 -19.123 1.00 96.56 199 PHE A CA 1
ATOM 1578 C C . PHE A 1 199 ? -5.433 1.055 -19.346 1.00 96.56 199 PHE A C 1
ATOM 1580 O O . PHE A 1 199 ? -4.805 1.587 -18.432 1.00 96.56 199 PHE A O 1
ATOM 1587 N N . SER A 1 200 ? -4.903 0.920 -20.564 1.00 92.25 200 SER A N 1
ATOM 1588 C CA . SER A 1 200 ? -3.557 1.377 -20.943 1.00 92.25 200 SER A CA 1
ATOM 1589 C C . SER A 1 200 ? -3.388 2.900 -20.960 1.00 92.25 200 SER A C 1
ATOM 1591 O O . SER A 1 200 ? -2.264 3.386 -20.996 1.00 92.25 200 SER A O 1
ATOM 1593 N N . ASN A 1 201 ? -4.481 3.666 -20.899 1.00 93.06 201 ASN A N 1
ATOM 1594 C CA . ASN A 1 201 ? -4.448 5.121 -20.730 1.00 93.06 201 ASN A CA 1
ATOM 1595 C C . ASN A 1 201 ? -4.281 5.562 -19.262 1.00 93.06 201 ASN A C 1
ATOM 1597 O O . ASN A 1 201 ? -4.172 6.758 -18.989 1.00 93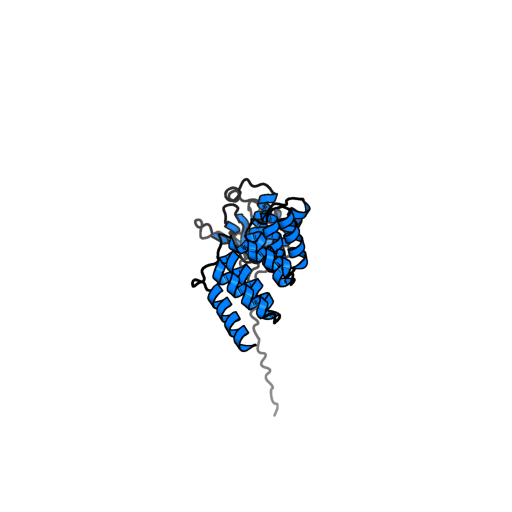.06 201 ASN A O 1
ATOM 1601 N N . ASN A 1 202 ? -4.293 4.625 -18.310 1.00 96.69 202 ASN A N 1
ATOM 1602 C CA . ASN A 1 202 ? -4.065 4.915 -16.903 1.00 96.69 202 ASN A CA 1
ATOM 1603 C C . ASN A 1 202 ? -2.566 4.810 -16.589 1.00 96.69 202 ASN A C 1
ATOM 1605 O O . ASN A 1 202 ? -1.994 3.720 -16.569 1.00 96.69 202 ASN A O 1
ATOM 1609 N N . GLU A 1 203 ? -1.946 5.954 -16.299 1.00 96.69 203 GLU A N 1
ATOM 1610 C CA . GLU A 1 203 ? -0.505 6.050 -16.045 1.00 96.69 203 GLU A CA 1
ATOM 1611 C C . GLU A 1 203 ? -0.034 5.171 -14.879 1.00 96.69 203 GLU A C 1
ATOM 1613 O O . GLU A 1 203 ? 1.065 4.623 -14.934 1.00 96.69 203 GLU A O 1
ATOM 1618 N N . LEU A 1 204 ? -0.854 5.006 -13.833 1.00 97.12 204 LEU A N 1
ATOM 1619 C CA . LEU A 1 204 ? -0.503 4.182 -12.675 1.00 97.12 204 LEU A CA 1
ATOM 1620 C C . LEU A 1 204 ? -0.481 2.696 -13.037 1.00 97.12 204 LEU A C 1
ATOM 1622 O O . LEU A 1 204 ? 0.457 1.997 -12.666 1.00 97.12 204 LEU A O 1
ATOM 1626 N N . ILE A 1 205 ? -1.461 2.228 -13.815 1.00 98.12 205 ILE A N 1
ATOM 1627 C CA . ILE A 1 205 ? -1.489 0.841 -14.306 1.00 98.12 205 ILE A CA 1
ATOM 1628 C C . ILE A 1 205 ? -0.273 0.569 -15.186 1.00 98.12 205 ILE A C 1
ATOM 1630 O O . ILE A 1 205 ? 0.410 -0.433 -14.994 1.00 98.12 205 ILE A O 1
ATOM 1634 N N . VAL A 1 206 ? 0.033 1.460 -16.129 1.00 98.12 206 VAL A N 1
ATOM 1635 C CA . VAL A 1 206 ? 1.197 1.280 -17.006 1.00 98.12 206 VAL A CA 1
ATOM 1636 C C . VAL A 1 206 ? 2.499 1.302 -16.212 1.00 98.12 206 VAL A C 1
ATOM 1638 O O . VAL A 1 206 ? 3.372 0.478 -16.473 1.00 98.12 206 VAL A O 1
ATOM 1641 N N . LYS A 1 207 ? 2.625 2.189 -15.219 1.00 98.12 207 LYS A N 1
ATOM 1642 C CA . LYS A 1 207 ? 3.796 2.242 -14.338 1.00 98.12 207 LYS A CA 1
ATOM 1643 C C . LYS A 1 207 ? 3.996 0.921 -13.596 1.00 98.12 207 LYS A C 1
ATOM 1645 O O . LYS A 1 207 ? 5.089 0.361 -13.650 1.00 98.12 207 LYS A O 1
ATOM 1650 N N . GLU A 1 208 ? 2.948 0.390 -12.966 1.00 98.50 208 GLU A N 1
ATOM 1651 C CA . GLU A 1 208 ? 3.032 -0.903 -12.277 1.00 98.50 208 GLU A CA 1
ATOM 1652 C C . GLU A 1 208 ? 3.315 -2.057 -13.250 1.00 98.50 208 GLU A C 1
ATOM 1654 O O . GLU A 1 208 ? 4.122 -2.932 -12.941 1.00 98.50 208 GLU A O 1
ATOM 1659 N N . ALA A 1 209 ? 2.726 -2.045 -14.451 1.00 98.38 209 ALA A N 1
ATOM 1660 C CA . ALA A 1 209 ? 2.949 -3.078 -15.464 1.00 98.38 209 ALA A CA 1
ATOM 1661 C C . ALA A 1 209 ? 4.388 -3.048 -15.996 1.00 98.38 209 ALA A C 1
ATOM 1663 O O . ALA A 1 209 ? 4.997 -4.100 -16.186 1.00 98.38 209 ALA A O 1
ATOM 1664 N N . ALA A 1 210 ? 4.950 -1.855 -16.203 1.00 98.31 210 ALA A N 1
ATOM 1665 C CA . ALA A 1 210 ? 6.325 -1.678 -16.648 1.00 98.31 210 ALA A CA 1
ATOM 1666 C C . ALA A 1 210 ? 7.314 -2.113 -15.564 1.00 98.31 210 ALA A C 1
ATOM 1668 O O . ALA A 1 210 ? 8.285 -2.806 -15.866 1.00 98.31 210 ALA A O 1
ATOM 1669 N N . TYR A 1 211 ? 7.038 -1.779 -14.299 1.00 98.44 211 TYR A N 1
ATOM 1670 C CA . TYR A 1 211 ? 7.820 -2.269 -13.166 1.00 98.44 211 TYR A CA 1
ATOM 1671 C C . TYR A 1 211 ? 7.831 -3.802 -13.127 1.00 98.44 211 TYR A C 1
ATOM 1673 O O . TYR A 1 211 ? 8.897 -4.411 -13.019 1.00 98.44 211 TYR A O 1
ATOM 1681 N N . THR A 1 212 ? 6.670 -4.439 -13.296 1.00 98.62 212 THR A N 1
ATOM 1682 C CA . THR A 1 212 ? 6.579 -5.899 -13.380 1.00 98.62 212 THR A CA 1
ATOM 1683 C C . THR A 1 212 ? 7.344 -6.463 -14.579 1.00 98.62 212 THR A C 1
ATOM 1685 O O . THR A 1 212 ? 8.072 -7.445 -14.429 1.00 98.62 212 THR A O 1
ATOM 1688 N N . ALA A 1 213 ? 7.199 -5.865 -15.766 1.00 98.50 213 ALA A N 1
ATOM 1689 C CA . ALA A 1 213 ? 7.884 -6.305 -16.982 1.00 98.50 213 ALA A CA 1
ATOM 1690 C C . ALA A 1 213 ? 9.409 -6.259 -16.809 1.00 98.50 213 ALA A C 1
ATOM 1692 O O . ALA A 1 213 ? 10.095 -7.208 -17.172 1.00 98.50 213 ALA A O 1
ATOM 1693 N N . VAL A 1 214 ? 9.927 -5.216 -16.153 1.00 98.31 214 VAL A N 1
ATOM 1694 C CA . VAL A 1 214 ? 11.352 -5.104 -15.816 1.00 98.31 214 VAL A CA 1
ATOM 1695 C C . VAL A 1 214 ? 11.815 -6.234 -14.891 1.00 98.31 214 VAL A C 1
ATOM 1697 O O . VAL A 1 214 ? 12.834 -6.866 -15.150 1.00 98.31 214 VAL A O 1
ATOM 1700 N N . HIS A 1 215 ? 11.054 -6.542 -13.839 1.00 97.75 215 HIS A N 1
ATOM 1701 C CA . HIS A 1 215 ? 11.425 -7.591 -12.877 1.00 97.75 215 HIS A CA 1
ATOM 1702 C C . HIS A 1 215 ? 11.239 -9.016 -13.404 1.00 97.75 215 HIS A C 1
ATOM 1704 O O . HIS A 1 215 ? 11.804 -9.957 -12.851 1.00 97.75 215 HIS A O 1
ATOM 1710 N N . THR A 1 216 ? 10.446 -9.180 -14.460 1.00 97.38 216 THR A N 1
ATOM 1711 C CA . THR A 1 216 ? 10.260 -10.456 -15.165 1.00 97.38 216 THR A CA 1
ATOM 1712 C C . THR A 1 216 ? 11.114 -10.565 -16.423 1.00 97.38 216 THR A C 1
ATOM 1714 O O . THR A 1 216 ? 11.044 -11.582 -17.106 1.00 97.38 216 THR A O 1
ATOM 1717 N N . GLU A 1 217 ? 11.924 -9.542 -16.721 1.00 97.06 217 GLU A N 1
ATOM 1718 C CA . GLU A 1 217 ? 12.741 -9.445 -17.934 1.00 97.06 217 GLU A CA 1
ATOM 1719 C C . GLU A 1 217 ? 11.918 -9.629 -19.225 1.00 97.06 217 GLU A C 1
ATOM 1721 O O . GLU A 1 217 ? 12.401 -10.149 -20.232 1.00 97.06 217 GLU A O 1
ATOM 1726 N N . ASP A 1 218 ? 10.660 -9.179 -19.220 1.00 97.50 218 ASP A N 1
ATOM 1727 C CA . ASP A 1 218 ? 9.806 -9.110 -20.407 1.00 97.50 218 ASP A CA 1
ATOM 1728 C C . ASP A 1 218 ? 10.191 -7.863 -21.219 1.00 97.50 218 ASP A C 1
ATOM 1730 O O . ASP A 1 218 ? 9.519 -6.829 -21.198 1.00 97.50 218 ASP A O 1
ATOM 1734 N N . TRP A 1 219 ? 11.341 -7.958 -21.898 1.00 97.44 219 TRP A N 1
ATOM 1735 C CA . TRP A 1 219 ? 11.989 -6.862 -22.628 1.00 97.44 219 TRP A CA 1
ATOM 1736 C C . TRP A 1 219 ? 11.030 -6.146 -23.575 1.00 97.44 219 TRP A C 1
ATOM 1738 O O . TRP A 1 219 ? 10.932 -4.921 -23.561 1.00 97.44 219 TRP A O 1
ATOM 1748 N N . LYS A 1 220 ? 10.287 -6.920 -24.372 1.00 97.19 220 LYS A N 1
ATOM 1749 C CA . LYS A 1 220 ? 9.354 -6.386 -25.362 1.00 97.19 220 LYS A CA 1
ATOM 1750 C C . LYS A 1 220 ? 8.253 -5.571 -24.687 1.00 97.19 220 LYS A C 1
ATOM 1752 O O . LYS A 1 220 ? 8.019 -4.430 -25.080 1.00 97.19 220 LYS A O 1
ATOM 1757 N N . THR A 1 221 ? 7.618 -6.129 -23.657 1.00 96.75 221 THR A N 1
ATOM 1758 C CA . THR A 1 221 ? 6.545 -5.435 -22.936 1.00 96.75 221 THR A CA 1
ATOM 1759 C C . THR A 1 221 ? 7.076 -4.189 -22.227 1.00 96.75 221 THR A C 1
ATOM 1761 O O . THR A 1 221 ? 6.446 -3.136 -22.287 1.00 96.75 221 THR A O 1
ATOM 1764 N N . ALA A 1 222 ? 8.256 -4.263 -21.603 1.00 98.19 222 ALA A N 1
ATOM 1765 C CA . ALA A 1 222 ? 8.870 -3.115 -20.940 1.00 98.19 222 ALA A CA 1
ATOM 1766 C C . ALA A 1 222 ? 9.130 -1.956 -21.922 1.00 98.19 222 ALA A C 1
ATOM 1768 O O . ALA A 1 222 ? 8.817 -0.807 -21.614 1.00 98.19 222 ALA A O 1
ATOM 1769 N N . GLU A 1 223 ? 9.630 -2.249 -23.126 1.00 98.31 223 GLU A N 1
ATOM 1770 C CA . GLU A 1 223 ? 9.828 -1.248 -24.179 1.00 98.31 223 GLU A CA 1
ATOM 1771 C C . GLU A 1 223 ? 8.520 -0.656 -24.715 1.00 98.31 223 GLU A C 1
ATOM 1773 O O . GLU A 1 223 ? 8.442 0.547 -24.975 1.00 98.31 223 GLU A O 1
ATOM 1778 N N . GLU A 1 224 ? 7.496 -1.485 -24.919 1.00 97.25 224 GLU A N 1
ATOM 1779 C CA . GLU A 1 224 ? 6.181 -1.033 -25.383 1.00 97.25 224 GLU A CA 1
ATOM 1780 C C . GLU A 1 224 ? 5.534 -0.087 -24.366 1.00 97.25 224 GLU A C 1
ATOM 1782 O O . GLU A 1 224 ? 5.080 0.997 -24.733 1.00 97.25 224 GLU A O 1
ATOM 1787 N N . LEU A 1 225 ? 5.572 -0.438 -23.079 1.00 97.19 225 LEU A N 1
ATOM 1788 C CA . LEU A 1 225 ? 5.043 0.401 -22.003 1.00 97.19 225 LEU A CA 1
ATOM 1789 C C . LEU A 1 225 ? 5.867 1.684 -21.808 1.00 97.19 225 LEU A C 1
ATOM 1791 O O . LEU A 1 225 ? 5.296 2.747 -21.566 1.00 97.19 225 LEU A O 1
ATOM 1795 N N . ALA A 1 226 ? 7.191 1.628 -21.981 1.00 96.56 226 ALA A N 1
ATOM 1796 C CA . ALA A 1 226 ? 8.047 2.813 -21.945 1.00 96.56 226 ALA A CA 1
ATOM 1797 C C . ALA A 1 226 ? 7.727 3.816 -23.062 1.00 96.56 226 ALA A C 1
ATOM 1799 O O . ALA A 1 226 ? 7.796 5.023 -22.837 1.00 96.56 226 ALA A O 1
ATOM 1800 N N . LYS A 1 227 ? 7.318 3.348 -24.248 1.00 96.12 227 LYS A N 1
ATOM 1801 C CA . LYS A 1 227 ? 6.864 4.242 -25.328 1.00 96.12 227 LYS A CA 1
ATOM 1802 C C . LYS A 1 227 ? 5.588 4.987 -24.946 1.00 96.12 227 LYS A C 1
ATOM 1804 O O . LYS A 1 227 ? 5.503 6.180 -25.212 1.00 96.12 227 LYS A O 1
ATOM 1809 N N . LEU A 1 228 ? 4.638 4.313 -24.291 1.00 94.94 228 LEU A N 1
ATOM 1810 C CA . LEU A 1 228 ? 3.412 4.956 -23.798 1.00 94.94 228 LEU A CA 1
ATOM 1811 C C . LEU A 1 228 ? 3.717 6.044 -22.762 1.00 94.94 228 LEU A C 1
ATOM 1813 O O . LEU A 1 228 ? 3.048 7.073 -22.726 1.00 94.94 228 LEU A O 1
ATOM 1817 N N . ALA A 1 229 ? 4.753 5.837 -21.944 1.00 93.19 229 ALA A N 1
ATOM 1818 C CA . ALA A 1 229 ? 5.125 6.768 -20.888 1.00 93.19 229 ALA A CA 1
ATOM 1819 C C . ALA A 1 229 ? 5.515 8.163 -21.407 1.00 93.19 229 ALA A C 1
ATOM 1821 O O . ALA A 1 229 ? 5.400 9.136 -20.662 1.00 93.19 229 ALA A O 1
ATOM 1822 N N . PHE A 1 230 ? 5.936 8.308 -22.671 1.00 92.12 230 PHE A N 1
ATOM 1823 C CA . PHE A 1 230 ? 6.279 9.621 -23.230 1.00 92.12 230 PHE A CA 1
ATOM 1824 C C . PHE A 1 230 ? 5.094 10.591 -23.245 1.00 92.12 230 PHE A C 1
ATOM 1826 O O . PHE A 1 230 ? 5.302 11.786 -23.013 1.00 92.12 230 PHE A O 1
ATOM 1833 N N . ASP A 1 231 ? 3.872 10.077 -23.383 1.00 92.56 231 ASP A N 1
ATOM 1834 C CA . ASP A 1 231 ? 2.641 10.872 -23.411 1.00 92.56 231 ASP A CA 1
ATOM 1835 C C . ASP A 1 231 ? 2.074 11.153 -22.007 1.00 92.56 231 ASP A C 1
ATOM 1837 O O . ASP A 1 231 ? 1.041 11.810 -21.862 1.00 92.56 231 ASP A O 1
ATOM 1841 N N . PHE A 1 232 ? 2.742 10.681 -20.948 1.00 91.88 232 PHE A N 1
ATOM 1842 C CA . PHE A 1 232 ? 2.256 10.854 -19.579 1.00 91.88 232 PHE A CA 1
ATOM 1843 C C . PHE A 1 232 ? 2.388 12.299 -19.115 1.00 91.88 232 PHE A C 1
ATOM 1845 O O . PHE A 1 232 ? 3.398 12.974 -19.354 1.00 91.88 232 PHE A O 1
ATOM 1852 N N . LYS A 1 233 ? 1.366 12.738 -18.381 1.00 92.44 233 LYS A N 1
ATOM 1853 C CA . LYS A 1 233 ? 1.313 14.023 -17.689 1.00 92.44 233 LYS A CA 1
ATOM 1854 C C . LYS A 1 233 ? 2.168 13.989 -16.428 1.00 92.44 233 LYS A C 1
ATOM 1856 O O . LYS A 1 233 ? 2.828 14.978 -16.115 1.00 92.44 233 LYS A O 1
ATOM 1861 N N . ASN A 1 234 ? 2.179 12.871 -15.697 1.00 91.31 234 ASN A N 1
ATOM 1862 C CA . ASN A 1 234 ? 2.985 12.750 -14.489 1.00 91.31 234 ASN A CA 1
ATOM 1863 C C . ASN A 1 234 ? 4.451 12.427 -14.828 1.00 91.31 234 ASN A C 1
ATOM 1865 O O . ASN A 1 234 ? 4.797 11.294 -15.173 1.00 91.31 234 ASN A O 1
ATOM 1869 N N . GLN A 1 235 ? 5.331 13.418 -14.665 1.00 88.69 235 GLN A N 1
ATOM 1870 C CA . GLN A 1 235 ? 6.762 13.260 -14.946 1.00 88.69 235 GLN A CA 1
ATOM 1871 C C . GLN A 1 235 ? 7.443 12.228 -14.043 1.00 88.69 235 GLN A C 1
ATOM 1873 O O . GLN A 1 235 ? 8.319 11.501 -14.498 1.00 88.69 235 GLN A O 1
ATOM 1878 N N . LYS A 1 236 ? 7.013 12.085 -12.781 1.00 89.50 236 LYS A N 1
ATOM 1879 C CA . LYS A 1 236 ? 7.580 11.079 -11.872 1.00 89.50 236 LYS A CA 1
ATOM 1880 C C . LYS A 1 236 ? 7.329 9.662 -12.395 1.00 89.50 236 LYS A C 1
ATOM 1882 O O . LYS A 1 236 ? 8.266 8.870 -12.437 1.00 89.50 236 LYS A O 1
ATOM 1887 N N . ASN A 1 237 ? 6.105 9.367 -12.837 1.00 92.44 237 ASN A N 1
ATOM 1888 C CA . ASN A 1 237 ? 5.762 8.061 -13.410 1.00 92.44 237 ASN A CA 1
ATOM 1889 C C . ASN A 1 237 ? 6.566 7.791 -14.688 1.00 92.44 237 ASN A C 1
ATOM 1891 O O . ASN A 1 237 ? 7.144 6.717 -14.837 1.00 92.44 237 ASN A O 1
ATOM 1895 N N . LYS A 1 238 ? 6.643 8.787 -15.580 1.00 91.50 238 LYS A N 1
ATOM 1896 C CA . LYS A 1 238 ? 7.433 8.719 -16.817 1.00 91.50 238 LYS A CA 1
ATOM 1897 C C . LYS A 1 238 ? 8.897 8.380 -16.537 1.00 91.50 238 LYS A C 1
ATOM 1899 O O . LYS A 1 238 ? 9.434 7.417 -17.078 1.00 91.50 238 LYS A O 1
ATOM 1904 N N . ASN A 1 239 ? 9.508 9.141 -15.638 1.00 90.56 239 ASN A N 1
ATOM 1905 C CA . ASN A 1 239 ? 10.897 8.989 -15.230 1.00 90.56 239 ASN A CA 1
ATOM 1906 C C . ASN A 1 239 ? 11.205 7.611 -14.649 1.00 90.56 239 ASN A C 1
ATOM 1908 O O . ASN A 1 239 ? 12.220 7.010 -14.992 1.00 90.56 239 ASN A O 1
ATOM 1912 N N . GLU A 1 240 ? 10.340 7.120 -13.762 1.00 92.94 240 GLU A N 1
ATOM 1913 C CA . GLU A 1 240 ? 10.513 5.827 -13.103 1.00 92.94 240 GLU A CA 1
ATOM 1914 C C . GLU A 1 240 ? 10.508 4.678 -14.118 1.00 92.94 240 GLU A C 1
ATOM 1916 O O . GLU A 1 240 ? 11.404 3.834 -14.094 1.00 92.94 240 GLU A O 1
ATOM 1921 N N . ILE A 1 241 ? 9.559 4.683 -15.059 1.00 95.75 241 ILE A N 1
ATOM 1922 C CA . ILE A 1 241 ? 9.459 3.665 -16.115 1.00 95.75 241 ILE A CA 1
ATOM 1923 C C . ILE A 1 241 ? 10.728 3.645 -16.976 1.00 95.75 241 ILE A C 1
ATOM 1925 O O . ILE A 1 241 ? 11.328 2.587 -17.176 1.00 95.75 241 ILE A O 1
ATOM 1929 N N . LEU A 1 242 ? 11.156 4.813 -17.465 1.00 95.19 242 LEU A N 1
ATOM 1930 C CA . LEU A 1 242 ? 12.303 4.926 -18.370 1.00 95.19 242 LEU A CA 1
ATOM 1931 C C . LEU A 1 242 ? 13.619 4.563 -17.677 1.00 95.19 242 LEU A C 1
ATOM 1933 O O . LEU A 1 242 ? 14.427 3.821 -18.237 1.00 95.19 242 LEU A O 1
ATOM 1937 N N . TYR A 1 243 ? 13.816 5.031 -16.442 1.00 94.69 243 TYR A N 1
ATOM 1938 C CA . TYR A 1 243 ? 14.982 4.663 -15.646 1.00 94.69 243 TYR A CA 1
ATOM 1939 C C . TYR A 1 243 ? 15.046 3.152 -15.410 1.00 94.69 243 TYR A C 1
ATOM 1941 O O . TYR A 1 243 ? 16.097 2.549 -15.619 1.00 94.69 243 TYR A O 1
ATOM 1949 N N . ASN A 1 244 ? 13.929 2.527 -15.024 1.00 96.75 244 ASN A N 1
ATOM 1950 C CA . ASN A 1 244 ? 13.886 1.090 -14.759 1.00 96.75 244 ASN A CA 1
ATOM 1951 C C . ASN A 1 244 ? 14.194 0.265 -16.018 1.00 96.75 244 ASN A C 1
ATOM 1953 O O . ASN A 1 244 ? 14.928 -0.717 -15.927 1.00 96.75 244 ASN A O 1
ATOM 1957 N N . LEU A 1 245 ? 13.707 0.682 -17.193 1.00 98.06 245 LEU A N 1
ATOM 1958 C CA . LEU A 1 245 ? 14.039 0.039 -18.469 1.00 98.06 245 LEU A CA 1
ATOM 1959 C C . LEU A 1 245 ? 15.538 0.141 -18.792 1.00 98.06 245 LEU A C 1
ATOM 1961 O O . LEU A 1 245 ? 16.176 -0.867 -19.101 1.00 98.06 245 LEU A O 1
ATOM 1965 N N . VAL A 1 246 ? 16.118 1.341 -18.693 1.00 97.56 246 VAL A N 1
ATOM 1966 C CA . VAL A 1 246 ? 17.556 1.549 -18.934 1.00 97.56 246 VAL A CA 1
ATOM 1967 C C . VAL A 1 246 ? 18.391 0.728 -17.954 1.00 97.56 246 VAL A C 1
ATOM 1969 O O . VAL A 1 246 ? 19.340 0.054 -18.356 1.00 97.56 246 VAL A O 1
ATOM 1972 N N . TYR A 1 247 ? 18.026 0.746 -16.672 1.00 96.62 247 TYR A N 1
ATOM 1973 C CA . TYR A 1 247 ? 18.725 -0.007 -15.641 1.00 96.62 247 TYR A CA 1
ATOM 1974 C C . TYR A 1 247 ? 18.619 -1.523 -15.858 1.00 96.62 247 TYR A C 1
ATOM 1976 O O . TYR A 1 247 ? 19.601 -2.240 -15.655 1.00 96.62 247 TYR A O 1
ATOM 1984 N N . MET A 1 248 ? 17.473 -2.022 -16.333 1.00 97.88 248 MET A N 1
ATOM 1985 C CA . MET A 1 248 ? 17.310 -3.426 -16.719 1.00 97.88 248 MET A CA 1
ATOM 1986 C C . MET A 1 248 ? 18.330 -3.824 -17.794 1.00 97.88 248 MET A C 1
ATOM 1988 O O . MET A 1 248 ? 19.048 -4.805 -17.617 1.00 97.88 248 MET A O 1
ATOM 1992 N N . TYR A 1 249 ? 18.459 -3.043 -18.872 1.00 98.44 249 TYR A N 1
ATOM 1993 C CA . TYR A 1 249 ? 19.456 -3.304 -19.917 1.00 98.44 249 TYR A CA 1
ATOM 1994 C C . TYR A 1 249 ? 20.891 -3.232 -19.380 1.00 98.44 249 TYR A C 1
ATOM 1996 O O . TYR A 1 249 ? 21.674 -4.170 -19.550 1.00 98.44 249 TYR A O 1
ATOM 2004 N N . PHE A 1 250 ? 21.217 -2.153 -18.669 1.00 97.75 250 PHE A N 1
ATOM 2005 C CA . PHE A 1 250 ? 22.549 -1.929 -18.113 1.00 97.75 250 PHE A CA 1
ATOM 2006 C C . PHE A 1 250 ? 22.987 -3.049 -17.159 1.00 97.75 250 PHE A C 1
ATOM 2008 O O . PHE A 1 250 ? 24.087 -3.586 -17.296 1.00 97.75 250 PHE A O 1
ATOM 2015 N N . SER A 1 251 ? 22.121 -3.443 -16.220 1.00 96.38 251 SER A N 1
ATOM 2016 C CA . SER A 1 251 ? 22.418 -4.485 -15.227 1.00 96.38 251 SER A CA 1
ATOM 2017 C C . SER A 1 251 ? 22.624 -5.872 -15.843 1.00 96.38 251 SER A C 1
ATOM 2019 O O . SER A 1 251 ? 23.272 -6.722 -15.235 1.00 96.38 251 SER A O 1
ATOM 2021 N N . LYS A 1 252 ? 22.129 -6.095 -17.067 1.00 96.94 252 LYS A N 1
ATOM 2022 C CA . LYS A 1 252 ? 22.324 -7.329 -17.842 1.00 96.94 252 LYS A CA 1
ATOM 2023 C C . LYS A 1 252 ? 23.463 -7.253 -18.857 1.00 96.94 252 LYS A C 1
ATOM 2025 O O . LYS A 1 252 ? 23.595 -8.154 -19.678 1.00 96.94 252 LYS A O 1
ATOM 2030 N N . GLY A 1 253 ? 24.278 -6.197 -18.823 1.00 96.31 253 GLY A N 1
ATOM 2031 C CA . GLY A 1 253 ? 25.409 -6.030 -19.742 1.00 96.31 253 GLY A CA 1
ATOM 2032 C C . GLY A 1 253 ? 25.011 -5.655 -21.173 1.00 96.31 253 GLY A C 1
ATOM 2033 O O . GLY A 1 253 ? 25.859 -5.640 -22.060 1.00 96.31 253 GLY A O 1
ATOM 2034 N N . LYS A 1 254 ? 23.736 -5.332 -21.412 1.00 97.62 254 LYS A N 1
ATOM 2035 C CA . LYS A 1 254 ? 23.199 -4.929 -22.718 1.00 97.62 254 LYS A CA 1
ATOM 2036 C C . LYS A 1 254 ? 23.403 -3.427 -22.924 1.00 97.62 254 LYS A C 1
ATOM 2038 O O . LYS A 1 254 ? 22.476 -2.620 -22.830 1.00 97.62 254 LYS A O 1
ATOM 2043 N N . TYR A 1 255 ? 24.668 -3.037 -23.055 1.00 97.31 255 TYR A N 1
ATOM 2044 C CA . TYR A 1 255 ? 25.080 -1.634 -23.003 1.00 97.31 255 TYR A CA 1
ATOM 2045 C C . TYR A 1 255 ? 24.633 -0.816 -24.215 1.00 97.31 255 TYR A C 1
ATOM 2047 O O . TYR A 1 255 ? 24.337 0.367 -24.060 1.00 97.31 255 TYR A O 1
ATOM 2055 N N . ASP A 1 256 ? 24.552 -1.426 -25.397 1.00 97.25 256 ASP A N 1
ATOM 2056 C CA . ASP A 1 256 ? 24.096 -0.737 -26.607 1.00 97.25 256 ASP A CA 1
ATOM 2057 C C . ASP A 1 256 ? 22.615 -0.366 -26.504 1.00 97.25 256 ASP A C 1
ATOM 2059 O O . ASP A 1 256 ? 22.232 0.773 -26.777 1.00 97.25 256 ASP A O 1
ATOM 2063 N N . GLU A 1 257 ? 21.782 -1.284 -26.018 1.00 98.19 257 GLU A N 1
ATOM 2064 C CA . GLU A 1 257 ? 20.364 -1.041 -25.778 1.00 98.19 257 GLU A CA 1
ATOM 2065 C C . GLU A 1 257 ? 20.139 -0.028 -24.656 1.00 98.19 257 GLU A C 1
ATOM 2067 O O . GLU A 1 257 ? 19.286 0.852 -24.788 1.00 98.19 257 GLU A O 1
ATOM 2072 N N . ALA A 1 258 ? 20.924 -0.102 -23.576 1.00 97.69 258 ALA A N 1
ATOM 2073 C CA . ALA A 1 258 ? 20.874 0.892 -22.509 1.00 97.69 258 ALA A CA 1
ATOM 2074 C C . ALA A 1 258 ? 21.194 2.299 -23.045 1.00 97.69 258 ALA A C 1
ATOM 2076 O O . ALA A 1 258 ? 20.415 3.226 -22.820 1.00 97.69 258 ALA A O 1
ATOM 2077 N N . SER A 1 259 ? 22.282 2.458 -23.810 1.00 97.12 259 SER A N 1
ATOM 2078 C CA . SER A 1 259 ? 22.646 3.737 -24.436 1.00 97.12 259 SER A CA 1
ATOM 2079 C C . SER A 1 259 ? 21.585 4.237 -25.414 1.00 97.12 259 SER A C 1
ATOM 2081 O O . SER A 1 259 ? 21.214 5.410 -25.363 1.00 97.12 259 SER A O 1
ATOM 2083 N N . LYS A 1 260 ? 21.020 3.349 -26.239 1.00 97.31 260 LYS A N 1
ATOM 2084 C CA . LYS A 1 260 ? 19.912 3.682 -27.144 1.00 97.31 260 LYS A CA 1
ATOM 2085 C C . LYS A 1 260 ? 18.711 4.248 -26.382 1.00 97.31 260 LYS A C 1
ATOM 2087 O O . LYS A 1 260 ? 18.153 5.271 -26.775 1.00 97.31 260 LYS A O 1
ATOM 2092 N N . TRP A 1 261 ? 18.297 3.607 -25.291 1.00 96.56 261 TRP A N 1
ATOM 2093 C CA . TRP A 1 261 ? 17.148 4.069 -24.508 1.00 96.56 261 TRP A CA 1
ATOM 2094 C C . TRP A 1 261 ? 17.427 5.355 -23.724 1.00 96.56 261 TRP A C 1
AT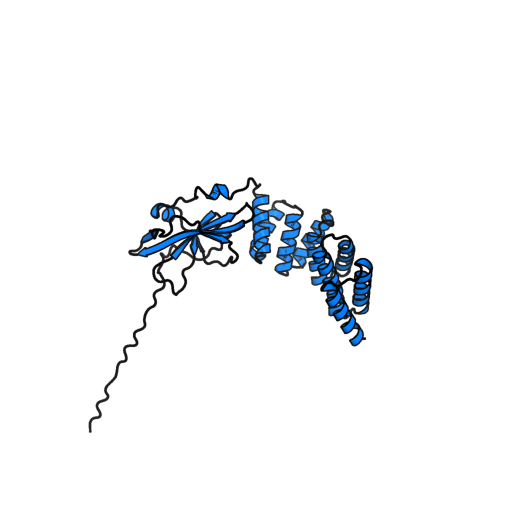OM 2096 O O . TRP A 1 261 ? 16.514 6.169 -23.568 1.00 96.56 261 TRP A O 1
ATOM 2106 N N . ILE A 1 262 ? 18.671 5.592 -23.298 1.00 95.00 262 ILE A N 1
ATOM 2107 C CA . ILE A 1 262 ? 19.096 6.881 -22.730 1.00 95.00 262 ILE A CA 1
ATOM 2108 C C . ILE A 1 262 ? 18.927 7.999 -23.763 1.00 95.00 262 ILE A C 1
ATOM 2110 O O . ILE A 1 262 ? 18.322 9.028 -23.457 1.00 95.00 262 ILE A O 1
ATOM 2114 N N . GLU A 1 263 ? 19.413 7.791 -24.987 1.00 93.75 263 GLU A N 1
ATOM 2115 C CA . GLU A 1 263 ? 19.307 8.768 -26.074 1.00 93.75 263 GLU A CA 1
ATOM 2116 C C . GLU A 1 263 ? 17.843 9.068 -26.429 1.00 93.75 263 GLU A C 1
ATOM 2118 O O . GLU A 1 263 ? 17.435 10.231 -26.445 1.00 93.75 263 GLU A O 1
ATOM 2123 N N . ILE A 1 264 ? 17.024 8.027 -26.629 1.00 93.56 264 ILE A N 1
ATOM 2124 C CA . ILE A 1 264 ? 15.585 8.175 -26.904 1.00 93.56 264 ILE A CA 1
ATOM 2125 C C . ILE A 1 264 ? 14.910 8.992 -25.799 1.00 93.56 264 ILE A C 1
ATOM 2127 O O . ILE A 1 264 ? 14.154 9.920 -26.096 1.00 93.56 264 ILE A O 1
ATOM 2131 N N . SER A 1 265 ? 15.194 8.666 -24.534 1.00 91.31 265 SER A N 1
ATOM 2132 C CA . SER A 1 265 ? 14.587 9.339 -23.384 1.00 91.31 265 SER A CA 1
ATOM 2133 C C . SER A 1 265 ? 14.939 10.825 -23.361 1.00 91.31 265 SER A C 1
ATOM 2135 O O . SER A 1 265 ? 14.046 11.663 -23.254 1.00 91.31 265 SER A O 1
ATOM 2137 N N . LYS A 1 266 ? 16.219 11.174 -23.545 1.00 88.31 266 LYS A N 1
ATOM 2138 C CA . LYS A 1 266 ? 16.677 12.573 -23.588 1.00 88.31 266 LYS A CA 1
ATOM 2139 C C . LYS A 1 266 ? 16.034 13.360 -24.725 1.00 88.31 266 LYS A C 1
ATOM 2141 O O . LYS A 1 266 ? 15.518 14.452 -24.489 1.00 88.31 266 LYS A O 1
ATOM 2146 N N . ASN A 1 267 ? 16.003 12.782 -25.925 1.00 88.50 267 ASN A N 1
ATOM 2147 C CA . ASN A 1 267 ? 15.447 13.432 -27.111 1.00 88.50 267 ASN A CA 1
ATOM 2148 C C . ASN A 1 267 ? 13.939 13.687 -26.980 1.00 88.50 267 ASN A C 1
ATOM 2150 O O . ASN A 1 267 ? 13.449 14.735 -27.393 1.00 88.50 267 ASN A O 1
ATOM 2154 N N . LYS A 1 268 ? 13.186 12.740 -26.406 1.00 86.50 268 LYS A N 1
ATOM 2155 C CA . LYS A 1 268 ? 11.723 12.843 -26.284 1.00 86.50 268 LYS A CA 1
ATOM 2156 C C . LYS A 1 268 ? 11.250 13.701 -25.118 1.00 86.50 268 LYS A C 1
ATOM 2158 O O . LYS A 1 268 ? 10.132 14.202 -25.162 1.00 86.50 268 LYS A O 1
ATOM 2163 N N . MET A 1 269 ? 12.068 13.861 -24.085 1.00 78.56 269 MET A N 1
ATOM 2164 C CA . MET A 1 269 ? 11.684 14.575 -22.866 1.00 78.56 269 MET A CA 1
ATOM 2165 C C . MET A 1 269 ? 12.310 15.967 -22.731 1.00 78.56 269 MET A C 1
ATOM 2167 O O . MET A 1 269 ? 12.023 16.659 -21.760 1.00 78.56 269 MET A O 1
ATOM 2171 N N . GLY A 1 270 ? 13.151 16.392 -23.677 1.00 67.12 270 GLY A N 1
ATOM 2172 C CA . GLY A 1 270 ? 13.740 17.735 -23.666 1.00 67.12 270 GLY A CA 1
ATOM 2173 C C . GLY A 1 270 ? 14.935 17.911 -22.722 1.00 67.12 270 GLY A C 1
ATOM 2174 O O . GLY A 1 270 ? 15.319 19.041 -22.456 1.00 67.12 270 GLY A O 1
ATOM 2175 N N . GLY A 1 271 ? 15.533 16.814 -22.241 1.00 57.94 271 GLY A N 1
ATOM 2176 C CA . GLY A 1 271 ? 16.874 16.773 -21.640 1.00 57.94 271 GLY A CA 1
ATOM 2177 C C . GLY A 1 271 ? 17.150 17.580 -20.360 1.00 57.94 271 GLY A C 1
ATOM 2178 O O . GLY A 1 271 ? 18.303 17.582 -19.934 1.00 57.94 271 GLY A O 1
ATOM 2179 N N . ASP A 1 272 ? 16.174 18.249 -19.738 1.00 55.91 272 ASP A N 1
ATOM 2180 C CA . ASP A 1 272 ? 16.485 19.245 -18.703 1.00 55.91 272 ASP A CA 1
ATOM 2181 C C . ASP A 1 272 ? 16.411 18.725 -17.246 1.00 55.91 272 ASP A C 1
ATOM 2183 O O . ASP A 1 272 ? 15.448 18.073 -16.841 1.00 55.91 272 ASP A O 1
ATOM 2187 N N . THR A 1 273 ? 17.490 19.026 -16.506 1.00 52.75 273 THR A N 1
ATOM 2188 C CA . THR A 1 273 ? 17.776 19.129 -15.048 1.00 52.75 273 THR A CA 1
ATOM 2189 C C . THR A 1 273 ? 17.119 18.232 -13.985 1.00 52.75 273 THR A C 1
ATOM 2191 O O . THR A 1 273 ? 17.521 18.290 -12.815 1.00 52.75 273 THR A O 1
ATOM 2194 N N . GLU A 1 274 ? 16.193 17.337 -14.311 1.00 63.31 274 GLU A N 1
ATOM 2195 C CA . GLU A 1 274 ? 15.602 16.440 -13.319 1.00 63.31 274 GLU A CA 1
ATOM 2196 C C . GLU A 1 274 ? 16.590 15.355 -12.856 1.00 63.31 274 GLU A C 1
ATOM 2198 O O . GLU A 1 274 ? 17.415 14.839 -13.615 1.00 63.31 274 GLU A O 1
ATOM 2203 N N . LYS A 1 275 ? 16.492 14.962 -11.575 1.00 67.56 275 LYS A N 1
ATOM 2204 C CA . LYS A 1 275 ? 17.327 13.921 -10.934 1.00 67.56 275 LYS A CA 1
ATOM 2205 C C . LYS A 1 275 ? 17.481 12.659 -11.799 1.00 67.56 275 LYS A C 1
ATOM 2207 O O . LYS A 1 275 ? 18.542 12.044 -11.784 1.00 67.56 275 LYS A O 1
ATOM 2212 N N . THR A 1 276 ? 16.445 12.301 -12.548 1.00 71.12 276 THR A N 1
ATOM 2213 C CA . THR A 1 276 ? 16.419 11.159 -13.464 1.00 71.12 276 THR A CA 1
ATOM 2214 C C . THR A 1 276 ? 17.483 11.254 -14.553 1.00 71.12 276 THR A C 1
ATOM 2216 O O . THR A 1 276 ? 18.192 10.277 -14.772 1.00 71.12 276 THR A O 1
ATOM 2219 N N . PHE A 1 277 ? 17.674 12.416 -15.186 1.00 78.88 277 PHE A N 1
ATOM 2220 C CA . PHE A 1 277 ? 18.696 12.572 -16.225 1.00 78.88 277 PHE A CA 1
ATOM 2221 C C . PHE A 1 277 ? 20.104 12.446 -15.666 1.00 78.88 277 PHE A C 1
ATOM 2223 O O . PHE A 1 277 ? 20.924 11.776 -16.280 1.00 78.88 277 PHE A O 1
ATOM 2230 N N . ARG A 1 278 ? 20.352 12.939 -14.446 1.00 82.25 278 ARG A N 1
ATOM 2231 C CA . ARG A 1 278 ? 21.634 12.699 -13.760 1.00 82.25 278 ARG A CA 1
ATOM 2232 C C . ARG A 1 278 ? 21.899 11.211 -13.535 1.00 82.25 278 ARG A C 1
ATOM 2234 O O . ARG A 1 278 ? 23.033 10.765 -13.672 1.00 82.25 278 ARG A O 1
ATOM 2241 N N . ASN A 1 279 ? 20.864 10.435 -13.213 1.00 86.69 279 ASN A N 1
ATOM 2242 C CA . ASN A 1 279 ? 21.004 8.988 -13.067 1.00 86.69 279 ASN A CA 1
ATOM 2243 C C . ASN A 1 279 ? 21.277 8.304 -14.419 1.00 86.69 279 ASN A C 1
ATOM 2245 O O . ASN A 1 279 ? 22.117 7.411 -14.486 1.00 86.69 279 ASN A O 1
ATOM 2249 N N . LEU A 1 280 ? 20.599 8.724 -15.493 1.00 90.56 280 LEU A N 1
ATOM 2250 C CA . LEU A 1 280 ? 20.855 8.213 -16.844 1.00 90.56 280 LEU A CA 1
ATOM 2251 C C . LEU A 1 280 ? 22.265 8.583 -17.334 1.00 90.56 280 LEU A C 1
ATOM 2253 O O . LEU A 1 280 ? 22.938 7.746 -17.926 1.00 90.56 280 LEU A O 1
ATOM 2257 N N . ASP A 1 281 ? 22.742 9.793 -17.036 1.00 89.94 281 ASP A N 1
ATOM 2258 C CA . ASP A 1 281 ? 24.106 10.246 -17.333 1.00 89.94 281 ASP A CA 1
ATOM 2259 C C . ASP A 1 281 ? 25.152 9.423 -16.586 1.00 89.94 281 ASP A C 1
ATOM 2261 O O . ASP A 1 281 ? 26.154 9.017 -17.173 1.00 89.94 281 ASP A O 1
ATOM 2265 N N . ALA A 1 282 ? 24.904 9.122 -15.308 1.00 91.94 282 ALA A N 1
ATOM 2266 C CA . ALA A 1 282 ? 25.771 8.250 -14.527 1.00 91.94 282 ALA A CA 1
ATOM 2267 C C . ALA A 1 282 ? 25.849 6.841 -15.137 1.00 91.94 282 ALA A C 1
ATOM 2269 O O . ALA A 1 282 ? 26.945 6.306 -15.296 1.00 91.94 282 ALA A O 1
ATOM 2270 N N . ILE A 1 283 ? 24.711 6.264 -15.548 1.00 94.62 283 ILE A N 1
ATOM 2271 C CA . ILE A 1 283 ? 24.690 4.974 -16.255 1.00 94.62 283 ILE A CA 1
ATOM 2272 C C . ILE A 1 283 ? 25.472 5.072 -17.572 1.00 94.62 283 ILE A C 1
ATOM 2274 O O . ILE A 1 283 ? 26.293 4.203 -17.860 1.00 94.62 283 ILE A O 1
ATOM 2278 N N . GLN A 1 284 ? 25.274 6.136 -18.354 1.00 95.19 284 GLN A N 1
ATOM 2279 C CA . GLN A 1 284 ? 25.982 6.334 -19.620 1.00 95.19 284 GLN A CA 1
ATOM 2280 C C . GLN A 1 284 ? 27.502 6.438 -19.426 1.00 95.19 284 GLN A C 1
ATOM 2282 O O . GLN A 1 284 ? 28.260 5.859 -20.204 1.00 95.19 284 GLN A O 1
ATOM 2287 N N . ALA A 1 285 ? 27.957 7.142 -18.389 1.00 95.06 285 ALA A N 1
ATOM 2288 C CA . ALA A 1 285 ? 29.373 7.246 -18.055 1.00 95.06 285 ALA A CA 1
ATOM 2289 C C . ALA A 1 285 ? 29.968 5.885 -17.657 1.00 95.06 285 ALA A C 1
ATOM 2291 O O . ALA A 1 285 ? 31.070 5.547 -18.085 1.00 95.06 285 ALA A O 1
ATOM 2292 N N . GLU A 1 286 ? 29.235 5.077 -16.886 1.00 96.44 286 GLU A N 1
ATOM 2293 C CA . GLU A 1 286 ? 29.658 3.717 -16.536 1.00 96.44 286 GLU A CA 1
ATOM 2294 C C . GLU A 1 286 ? 29.684 2.775 -17.747 1.00 96.44 286 GLU A C 1
ATOM 2296 O O . GLU A 1 286 ? 30.581 1.942 -17.845 1.00 96.44 286 GLU A O 1
ATOM 2301 N N . ILE A 1 287 ? 28.757 2.925 -18.698 1.00 95.75 287 ILE A N 1
ATOM 2302 C CA . ILE A 1 287 ? 28.788 2.189 -19.971 1.00 95.75 287 ILE A CA 1
ATOM 2303 C C . ILE A 1 287 ? 30.073 2.500 -20.746 1.00 95.75 287 ILE A C 1
ATOM 2305 O O . ILE A 1 287 ? 30.730 1.576 -21.217 1.00 95.75 287 ILE A O 1
ATOM 2309 N N . ILE A 1 288 ? 30.455 3.779 -20.850 1.00 94.81 288 ILE A N 1
ATOM 2310 C CA . ILE A 1 288 ? 31.662 4.205 -21.581 1.00 94.81 288 ILE A CA 1
ATOM 2311 C C . ILE A 1 288 ? 32.927 3.578 -20.983 1.00 94.81 288 ILE A C 1
ATOM 2313 O O . ILE A 1 288 ? 33.816 3.199 -21.729 1.00 94.81 288 ILE A O 1
ATOM 2317 N N . LYS A 1 289 ? 33.003 3.423 -19.656 1.00 94.19 289 LYS A N 1
ATOM 2318 C CA . LYS A 1 289 ? 34.156 2.793 -18.985 1.00 94.19 289 LYS A CA 1
ATOM 2319 C C . LYS A 1 289 ? 34.257 1.280 -19.203 1.00 94.19 289 LYS A C 1
ATOM 2321 O O . LYS A 1 289 ? 35.310 0.707 -18.946 1.00 94.19 289 LYS A O 1
ATOM 2326 N N . LYS A 1 290 ? 33.146 0.621 -19.543 1.00 89.12 290 LYS A N 1
ATOM 2327 C CA . LYS A 1 290 ? 33.054 -0.843 -19.684 1.00 89.12 290 LYS A CA 1
ATOM 2328 C C . LYS A 1 290 ? 33.219 -1.322 -21.126 1.00 89.12 290 LYS A C 1
ATOM 2330 O O . LYS A 1 290 ? 33.264 -2.532 -21.340 1.00 89.12 290 LYS A O 1
ATOM 2335 N N . LYS A 1 291 ? 33.258 -0.392 -22.077 1.00 80.62 291 LYS A N 1
ATOM 2336 C CA . LYS A 1 291 ? 33.584 -0.625 -23.484 1.00 80.62 291 LYS A CA 1
ATOM 2337 C C . LYS A 1 291 ? 35.062 -0.348 -23.715 1.00 80.62 291 LYS A C 1
ATOM 2339 O O . LYS A 1 291 ? 35.645 -1.080 -24.539 1.00 80.62 291 LYS A O 1
#

pLDDT: mean 88.99, std 14.25, range [35.28, 98.81]

Secondary structure (DSSP, 8-state):
-----------------PPP---TT----B-TTTTTTEEEEEPPPTT-SSEEEEEEEEEETTTTEEEEEEEEEEEEETTEEEEPP-S-TT---EEE-----S-EEEPPHHHHHHTT--SS-TTGGGG-----HHHHHHHHHHHHHHTT-HHHHHHHHHHHHHTT---HHHHHHHHHHHHHTT-HHHHHHHHHHHHHTTGGG-HHHHHHHHHHHHHTT-HHHHHHHHHHHTT-S-HHHHHHHHHHHHHHHHHTT-HHHHHHHHHHHHHHHT--S-HHHHHHHHHHHHHHHH-

Radius of gyration: 28.08 Å; chains: 1; bounding box: 65×42×93 Å